Protein AF-0000000087543273 (afdb_homodimer)

Solvent-accessible surface area (backbone atoms only — not comparable to full-atom values): 19401 Å² total; per-residue (Å²): 131,83,83,73,56,42,82,47,87,68,73,49,68,42,59,39,62,62,48,51,69,38,32,37,92,20,74,58,64,80,15,46,50,61,46,59,46,99,85,62,48,64,24,19,39,31,64,62,66,66,64,54,53,57,73,40,35,67,74,70,39,56,91,50,71,63,40,40,35,31,36,73,33,70,25,27,33,65,56,84,68,47,94,62,38,52,39,65,39,44,36,39,33,40,39,30,39,24,88,48,21,69,61,31,29,54,50,41,50,51,52,50,48,52,53,41,54,73,68,65,58,72,67,46,82,42,78,75,33,76,70,54,40,60,48,26,50,95,43,33,16,28,36,30,31,27,71,88,54,55,91,73,22,69,36,34,44,31,32,25,27,84,55,8,13,27,37,40,28,41,45,57,36,44,52,52,45,51,54,56,57,70,73,102,130,85,81,72,55,42,81,48,88,68,73,49,67,43,60,38,62,59,47,50,70,39,31,35,91,20,74,59,64,80,16,46,51,62,46,57,46,100,86,62,49,64,24,19,42,32,63,62,67,68,65,56,52,56,73,41,34,66,72,72,38,57,91,50,71,60,38,42,34,31,36,75,33,69,25,26,33,65,55,84,68,48,95,62,39,52,40,65,43,44,36,37,34,40,40,31,38,24,88,48,22,69,61,32,28,54,51,41,50,51,52,51,49,51,53,42,53,74,69,66,58,72,67,46,80,42,77,74,33,75,70,55,41,58,48,27,50,96,43,33,17,27,37,31,31,28,70,90,51,54,91,74,22,70,35,33,44,31,31,25,26,86,54,6,13,26,38,40,27,40,45,55,36,45,52,53,45,49,54,57,57,72,72,100

Sequence (368 aa):
MDAGAEEAIVPALWGQDTFIEKAGGSEIIGQMWAFDDKAGRPCCLIPEATALFQERNNVLLGSRDEAMFFYVARCYRYERPQAGRYREFTQLGLEILSSTPAQALQRSQAICSGFLDLLGLEYELNLAVKRGLSYYLEGNGFEVRCPVLGAQQQVVGGGAYREGAGFGIGLERLVLASEMTRSLMDAGAEEAIVPALWGQDTFIEKAGGSEIIGQMWAFDDKAGRPCCLIPEATALFQERNNVLLGSRDEAMFFYVARCYRYERPQAGRYREFTQLGLEILSSTPAQALQRSQAICSGFLDLLGLEYELNLAVKRGLSYYLEGNGFEVRCPVLGAQQQVVGGGAYREGAGFGIGLERLVLASEMTRSL

Secondary structure (DSSP, 8-state):
----PEE----SEEEHHHHHHHSTTSHHHHT--EEE-TTS-EEEE-S-SHHHHHHTHHHHHTT-SEEEEEEEEEEE-----BTTB-SEEEEEEEEEEES-HHHHHHHHHHHHHHHHHHTT---EEEEEEE-S-TTSGGGEEEEEE-GGGTTS-EEEEEEEETTEEEEEEEHHHHHHHHHHHH--/----PEE----SEEEHHHHHHHSTTSHHHHT--EEE-TTS-EEEE-S-SHHHHHHTHHHHHTT-SEEEEEEEEEEE-----BTTB-SEEEEEEEEEEES-HHHHHHHHHHHHHHHHHHTT---EEEEEEE-S-TTSGGGEEEEEE-GGGTTS-EEEEEEEETTEEEEEEEHHHHHHHHHHHHT-

pLDDT: mean 90.51, std 9.08, range [33.34, 98.62]

InterPro domains:
  IPR004516 Histidine-tRNA ligase/ATP phosphoribosyltransferase regulatory subunit [PTHR43707] (4-101)
  IPR045864 Class II Aminoacyl-tRNA synthetase/Biotinyl protein ligase (BPL) and lipoyl protein ligase (LPL) [G3DSA:3.30.930.10] (1-103)
  IPR045864 Class II Aminoacyl-tRNA synthetase/Biotinyl protein ligase (BPL) and lipoyl protein ligase (LPL) [G3DSA:3.30.930.10] (104-182)
  IPR045864 Class II Aminoacyl-tRNA synthetase/Biotinyl protein ligase (BPL) and lipoyl protein ligase (LPL) [SSF55681] (2-177)

Structure (mmCIF, N/CA/C/O backbone):
data_AF-0000000087543273-model_v1
#
loop_
_entity.id
_entity.type
_entity.pdbx_description
1 polymer 'Uncharacterized protein'
#
loop_
_atom_site.group_PDB
_atom_site.id
_atom_site.type_symbol
_atom_site.label_atom_id
_atom_site.label_alt_id
_atom_site.label_comp_id
_atom_site.label_asym_id
_atom_site.label_entity_id
_atom_site.label_seq_id
_atom_site.pdbx_PDB_ins_code
_atom_site.Cartn_x
_atom_site.Cartn_y
_atom_site.Cartn_z
_atom_site.occupancy
_atom_site.B_iso_or_equiv
_atom_site.auth_seq_id
_atom_site.auth_comp_id
_atom_site.auth_asym_id
_atom_site.auth_atom_id
_atom_site.pdbx_PDB_model_num
ATOM 1 N N . MET A 1 1 ? -6.695 -5.113 -25.141 1 33.34 1 MET A N 1
ATOM 2 C CA . MET A 1 1 ? -7.422 -6.242 -24.562 1 33.34 1 MET A CA 1
ATOM 3 C C . MET A 1 1 ? -8.227 -5.812 -23.344 1 33.34 1 MET A C 1
ATOM 5 O O . MET A 1 1 ? -7.652 -5.375 -22.344 1 33.34 1 MET A O 1
ATOM 9 N N . ASP A 1 2 ? -9.312 -5.262 -23.484 1 48.72 2 ASP A N 1
ATOM 10 C CA . ASP A 1 2 ? -10.312 -4.988 -22.453 1 48.72 2 ASP A CA 1
ATOM 11 C C . ASP A 1 2 ? -10.766 -6.277 -21.766 1 48.72 2 ASP A C 1
ATOM 13 O O . ASP A 1 2 ? -11.664 -6.965 -22.266 1 48.72 2 ASP A O 1
ATOM 17 N N . ALA A 1 3 ? -9.836 -7.105 -21.156 1 61.5 3 ALA A N 1
ATOM 18 C CA . ALA A 1 3 ? -10.141 -8.438 -20.641 1 61.5 3 ALA A CA 1
ATOM 19 C C . ALA A 1 3 ? -11.359 -8.398 -19.719 1 61.5 3 ALA A C 1
ATOM 21 O O . ALA A 1 3 ? -11.852 -9.438 -19.281 1 61.5 3 ALA A O 1
ATOM 22 N N . GLY A 1 4 ? -11.969 -7.168 -19.547 1 80.75 4 GLY A N 1
ATOM 23 C CA . GLY A 1 4 ? -13.156 -7.098 -18.703 1 80.75 4 GLY A CA 1
ATOM 24 C C . GLY A 1 4 ? -12.852 -7.34 -17.234 1 80.75 4 GLY A C 1
ATOM 25 O O . GLY A 1 4 ? -13.703 -7.848 -16.5 1 80.75 4 GLY A O 1
ATOM 26 N N . ALA A 1 5 ? -11.617 -7.191 -16.875 1 91.94 5 ALA A N 1
ATOM 27 C CA . ALA A 1 5 ? -11.234 -7.441 -15.484 1 91.94 5 ALA A CA 1
ATOM 28 C C . ALA A 1 5 ? -11.562 -6.238 -14.594 1 91.94 5 ALA A C 1
ATOM 30 O O . ALA A 1 5 ? -11.422 -5.09 -15.023 1 91.94 5 ALA A O 1
ATOM 31 N N . GLU A 1 6 ? -12.055 -6.535 -13.414 1 95.25 6 GLU A N 1
ATOM 32 C CA . GLU A 1 6 ? -12.297 -5.523 -12.391 1 95.25 6 GLU A CA 1
ATOM 33 C C . GLU A 1 6 ? -11.078 -5.34 -11.492 1 95.25 6 GLU A C 1
ATOM 35 O O . GLU A 1 6 ? -10.406 -6.316 -11.141 1 95.25 6 GLU A O 1
ATOM 40 N N . GLU A 1 7 ? -10.797 -4.105 -11.172 1 94.31 7 GLU A N 1
ATOM 41 C CA . GLU A 1 7 ? -9.703 -3.869 -10.234 1 94.31 7 GLU A CA 1
ATOM 42 C C . GLU A 1 7 ? -10.133 -4.184 -8.805 1 94.31 7 GLU A C 1
ATOM 44 O O . GLU A 1 7 ? -11.219 -3.793 -8.375 1 94.31 7 GLU A O 1
ATOM 49 N N . ALA A 1 8 ? -9.32 -4.906 -8.125 1 94.81 8 ALA A N 1
ATOM 50 C CA . ALA A 1 8 ? -9.539 -5.176 -6.703 1 94.81 8 ALA A CA 1
ATOM 51 C C . ALA A 1 8 ? -8.469 -4.504 -5.848 1 94.81 8 ALA A C 1
ATOM 53 O O . ALA A 1 8 ? -7.273 -4.598 -6.148 1 94.81 8 ALA A O 1
ATOM 54 N N . ILE A 1 9 ? -8.898 -3.789 -4.832 1 91.31 9 ILE A N 1
ATOM 55 C CA . ILE A 1 9 ? -7.992 -3.234 -3.834 1 91.31 9 ILE A CA 1
ATOM 56 C C . ILE A 1 9 ? -7.852 -4.207 -2.666 1 91.31 9 ILE A C 1
ATOM 58 O O . ILE A 1 9 ? -8.844 -4.57 -2.029 1 91.31 9 ILE A O 1
ATOM 62 N N . VAL A 1 10 ? -6.648 -4.637 -2.42 1 93.62 10 VAL A N 1
ATOM 63 C CA . VAL A 1 10 ? -6.383 -5.684 -1.438 1 93.62 10 VAL A CA 1
ATOM 64 C C . VAL A 1 10 ? -5.777 -5.066 -0.179 1 93.62 10 VAL A C 1
ATOM 66 O O . VAL A 1 10 ? -4.922 -4.18 -0.263 1 93.62 10 VAL A O 1
ATOM 69 N N . PRO A 1 11 ? -6.242 -5.508 0.956 1 93.5 11 PRO A N 1
ATOM 70 C CA . PRO A 1 11 ? -5.676 -4.973 2.197 1 93.5 11 PRO A CA 1
ATOM 71 C C . PRO A 1 11 ? -4.266 -5.496 2.475 1 93.5 11 PRO A C 1
ATOM 73 O O . PRO A 1 11 ? -3.875 -6.539 1.939 1 93.5 11 PRO A O 1
ATOM 76 N N . ALA A 1 12 ? -3.551 -4.762 3.248 1 93.69 12 ALA A N 1
ATOM 77 C CA . ALA A 1 12 ? -2.211 -5.188 3.641 1 93.69 12 ALA A CA 1
ATOM 78 C C . ALA A 1 12 ? -2.258 -6.074 4.879 1 93.69 12 ALA A C 1
ATOM 80 O O . ALA A 1 12 ? -1.347 -6.871 5.117 1 93.69 12 ALA A O 1
ATOM 81 N N . LEU A 1 13 ? -3.213 -5.887 5.68 1 93.12 13 LEU A N 1
ATOM 82 C CA . LEU A 1 13 ? -3.398 -6.621 6.922 1 93.12 13 LEU A CA 1
ATOM 83 C C . LEU A 1 13 ? -4.52 -7.648 6.785 1 93.12 13 LEU A C 1
ATOM 85 O O . LEU A 1 13 ? -5.574 -7.348 6.227 1 93.12 13 LEU A O 1
ATOM 89 N N . TRP A 1 14 ? -4.246 -8.867 7.289 1 94.12 14 TRP A N 1
ATOM 90 C CA . TRP A 1 14 ? -5.234 -9.938 7.207 1 94.12 14 TRP A CA 1
ATOM 91 C C . TRP A 1 14 ? -5.031 -10.953 8.328 1 94.12 14 TRP A C 1
ATOM 93 O O . TRP A 1 14 ? -4.062 -10.859 9.086 1 94.12 14 TRP A O 1
ATOM 103 N N . GLY A 1 15 ? -6.008 -11.812 8.477 1 93.5 15 GLY A N 1
ATOM 104 C CA . GLY A 1 15 ? -5.844 -12.922 9.406 1 93.5 15 GLY A CA 1
ATOM 105 C C . GLY A 1 15 ? -4.781 -13.914 8.969 1 93.5 15 GLY A C 1
ATOM 106 O O . GLY A 1 15 ? -4.758 -14.336 7.812 1 93.5 15 GLY A O 1
ATOM 107 N N . GLN A 1 16 ? -3.922 -14.242 9.945 1 92.5 16 GLN A N 1
ATOM 108 C CA . GLN A 1 16 ? -2.816 -15.141 9.625 1 92.5 16 GLN A CA 1
ATOM 109 C C . GLN A 1 16 ? -3.328 -16.516 9.203 1 92.5 16 GLN A C 1
ATOM 111 O O . GLN A 1 16 ? -2.697 -17.188 8.391 1 92.5 16 GLN A O 1
ATOM 116 N N . ASP A 1 17 ? -4.48 -16.953 9.68 1 93.06 17 ASP A N 1
ATOM 117 C CA . ASP A 1 17 ? -5.02 -18.297 9.461 1 93.06 17 ASP A CA 1
ATOM 118 C C . ASP A 1 17 ? -5.27 -18.547 7.98 1 93.06 17 ASP A C 1
ATOM 120 O O . ASP A 1 17 ? -5.117 -19.672 7.504 1 93.06 17 ASP A O 1
ATOM 124 N N . THR A 1 18 ? -5.645 -17.531 7.312 1 92.69 18 THR A N 1
ATOM 125 C CA . THR A 1 18 ? -5.891 -17.672 5.879 1 92.69 18 THR A CA 1
ATOM 126 C C . THR A 1 18 ? -4.652 -18.203 5.164 1 92.69 18 THR A C 1
ATOM 128 O O . THR A 1 18 ? -4.746 -19.109 4.344 1 92.69 18 THR A O 1
ATOM 131 N N . PHE A 1 19 ? -3.539 -17.75 5.508 1 92.62 19 PHE A N 1
ATOM 132 C CA . PHE A 1 19 ? -2.311 -18.109 4.805 1 92.62 19 PHE A CA 1
ATOM 133 C C . PHE A 1 19 ? -1.731 -19.406 5.344 1 92.62 19 PHE A C 1
ATOM 135 O O . PHE A 1 19 ? -1.117 -20.172 4.602 1 92.62 19 PHE A O 1
ATOM 142 N N . ILE A 1 20 ? -1.917 -19.672 6.566 1 89.31 20 ILE A N 1
ATOM 143 C CA . ILE A 1 20 ? -1.496 -20.938 7.141 1 89.31 20 ILE A CA 1
ATOM 144 C C . ILE A 1 20 ? -2.266 -22.078 6.477 1 89.31 20 ILE A C 1
ATOM 146 O O . ILE A 1 20 ? -1.679 -23.109 6.109 1 89.31 20 ILE A O 1
ATOM 150 N N . GLU A 1 21 ? -3.494 -21.875 6.281 1 86.19 21 GLU A N 1
ATOM 151 C CA . GLU A 1 21 ? -4.348 -22.891 5.672 1 86.19 21 GLU A CA 1
ATOM 152 C C . GLU A 1 21 ? -4.043 -23.062 4.184 1 86.19 21 GLU A C 1
ATOM 154 O O . GLU A 1 21 ? -3.943 -24.172 3.682 1 86.19 21 GLU A O 1
ATOM 159 N N . LYS A 1 22 ? -3.918 -21.938 3.521 1 83.25 22 LYS A N 1
ATOM 160 C CA . LYS A 1 22 ? -3.83 -21.969 2.064 1 83.25 22 LYS A CA 1
ATOM 161 C C . LYS A 1 22 ? -2.389 -22.156 1.603 1 83.25 22 LYS A C 1
ATOM 163 O O . LYS A 1 22 ? -2.137 -22.812 0.59 1 83.25 22 LYS A O 1
ATOM 168 N N . ALA A 1 23 ? -1.5 -21.516 2.285 1 75.12 23 ALA A N 1
ATOM 169 C CA . ALA A 1 23 ? -0.106 -21.578 1.854 1 75.12 23 ALA A CA 1
ATOM 170 C C . ALA A 1 23 ? 0.683 -22.594 2.693 1 75.12 23 ALA A C 1
ATOM 172 O O . ALA A 1 23 ? 1.916 -22.578 2.684 1 75.12 23 ALA A O 1
ATOM 173 N N . GLY A 1 24 ? -0.014 -23.359 3.508 1 67.31 24 GLY A N 1
ATOM 174 C CA . GLY A 1 24 ? 0.593 -24.312 4.426 1 67.31 24 GLY A CA 1
ATOM 175 C C . GLY A 1 24 ? 1.624 -25.219 3.762 1 67.31 24 GLY A C 1
ATOM 176 O O . GLY A 1 24 ? 1.46 -25.609 2.605 1 67.31 24 GLY A O 1
ATOM 177 N N . GLY A 1 25 ? 2.791 -25.344 4.535 1 67.25 25 GLY A N 1
ATOM 178 C CA . GLY A 1 25 ? 3.895 -26.172 4.074 1 67.25 25 GLY A CA 1
ATOM 179 C C . GLY A 1 25 ? 4.879 -25.422 3.201 1 67.25 25 GLY A C 1
ATOM 180 O O . GLY A 1 25 ? 5.969 -25.922 2.91 1 67.25 25 GLY A O 1
ATOM 181 N N . SER A 1 26 ? 4.398 -24.25 2.75 1 74.5 26 SER A N 1
ATOM 182 C CA . SER A 1 26 ? 5.309 -23.453 1.929 1 74.5 26 SER A CA 1
ATOM 183 C C . SER A 1 26 ? 6.266 -22.641 2.791 1 74.5 26 SER A C 1
ATOM 185 O O . SER A 1 26 ? 6.035 -22.469 3.99 1 74.5 26 SER A O 1
ATOM 187 N N . GLU A 1 27 ? 7.375 -22.25 2.137 1 78.81 27 GLU A N 1
ATOM 188 C CA . GLU A 1 27 ? 8.367 -21.406 2.787 1 78.81 27 GLU A CA 1
ATOM 189 C C . GLU A 1 27 ? 7.766 -20.078 3.23 1 78.81 27 GLU A C 1
ATOM 191 O O . GLU A 1 27 ? 8.312 -19.391 4.102 1 78.81 27 GLU A O 1
ATOM 196 N N . ILE A 1 28 ? 6.613 -19.781 2.697 1 82.38 28 ILE A N 1
ATOM 197 C CA . ILE A 1 28 ? 5.969 -18.5 2.955 1 82.38 28 ILE A CA 1
ATOM 198 C C . ILE A 1 28 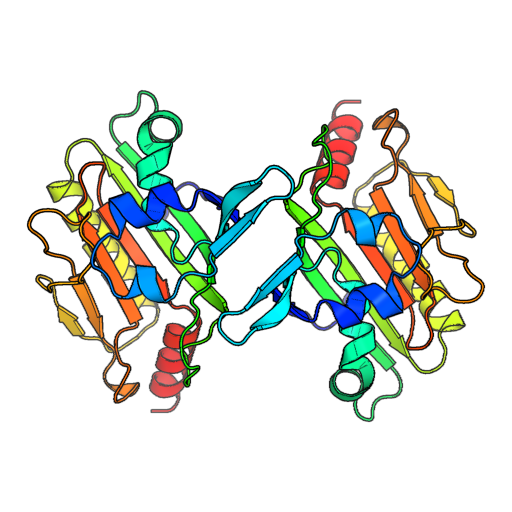? 5.586 -18.391 4.43 1 82.38 28 ILE A C 1
ATOM 200 O O . ILE A 1 28 ? 5.672 -17.328 5.027 1 82.38 28 ILE A O 1
ATOM 204 N N . ILE A 1 29 ? 5.258 -19.484 5.031 1 82.06 29 ILE A N 1
ATOM 205 C CA . ILE A 1 29 ? 4.789 -19.484 6.414 1 82.06 29 ILE A CA 1
ATOM 206 C C . ILE A 1 29 ? 5.906 -19 7.34 1 82.06 29 ILE A C 1
ATOM 208 O O . ILE A 1 29 ? 5.664 -18.203 8.25 1 82.06 29 ILE A O 1
ATOM 212 N N . GLY A 1 30 ? 7.059 -19.469 7 1 86.5 30 GLY A N 1
ATOM 213 C CA . GLY A 1 30 ? 8.195 -19.047 7.805 1 86.5 30 GLY A CA 1
ATOM 214 C C . GLY A 1 30 ? 8.617 -17.609 7.543 1 86.5 30 GLY A C 1
ATOM 215 O O . GLY A 1 30 ? 9.375 -17.031 8.32 1 86.5 30 GLY A O 1
ATOM 216 N N . GLN A 1 31 ? 8.047 -17 6.48 1 90.38 31 GLN A N 1
ATOM 217 C CA . GLN A 1 31 ? 8.469 -15.672 6.059 1 90.38 31 GLN A CA 1
ATOM 218 C C . GLN A 1 31 ? 7.398 -14.633 6.371 1 90.38 31 GLN A C 1
ATOM 220 O O . GLN A 1 31 ? 7.539 -13.461 6.008 1 90.38 31 GLN A O 1
ATOM 225 N N . MET A 1 32 ? 6.422 -15.078 7.078 1 92.19 32 MET A N 1
ATOM 226 C CA . MET A 1 32 ? 5.305 -14.164 7.324 1 92.19 32 MET A CA 1
ATOM 227 C C . MET A 1 32 ? 5.648 -13.164 8.422 1 92.19 32 MET A C 1
ATOM 229 O O . MET A 1 32 ? 6.305 -13.523 9.406 1 92.19 32 MET A O 1
ATOM 233 N N . TRP A 1 33 ? 5.238 -11.898 8.188 1 93.12 33 TRP A N 1
ATOM 234 C CA . TRP A 1 33 ? 5.18 -10.914 9.258 1 93.12 33 TRP A CA 1
ATOM 235 C C . TRP A 1 33 ? 3.918 -11.086 10.094 1 93.12 33 TRP A C 1
ATOM 237 O O . TRP A 1 33 ? 2.895 -10.453 9.828 1 93.12 33 TRP A O 1
ATOM 247 N N . ALA A 1 34 ? 4.086 -11.977 11.078 1 91.75 34 ALA A N 1
ATOM 248 C CA . ALA A 1 34 ? 2.939 -12.336 11.914 1 91.75 34 ALA A CA 1
ATOM 249 C C . ALA A 1 34 ? 3.012 -11.648 13.273 1 91.75 34 ALA A C 1
ATOM 251 O O . ALA A 1 34 ? 4.09 -11.531 13.859 1 91.75 34 ALA A O 1
ATOM 252 N N . PHE A 1 35 ? 1.892 -11.141 13.766 1 91.31 35 PHE A N 1
ATOM 253 C CA . PHE A 1 35 ? 1.781 -10.438 15.039 1 91.31 35 PHE A CA 1
ATOM 254 C C . PHE A 1 35 ? 0.337 -10.43 15.531 1 91.31 35 PHE A C 1
ATOM 256 O O . PHE A 1 35 ? -0.586 -10.703 14.758 1 91.31 35 PHE A O 1
ATOM 263 N N . ASP A 1 36 ? 0.179 -10.141 16.797 1 90.44 36 ASP A N 1
ATOM 264 C CA . ASP A 1 36 ? -1.164 -9.992 17.359 1 90.44 36 ASP A CA 1
ATOM 265 C C . ASP A 1 36 ? -1.638 -8.539 17.266 1 90.44 36 ASP A C 1
ATOM 267 O O . ASP A 1 36 ? -0.848 -7.613 17.453 1 90.44 36 ASP A O 1
ATOM 271 N N . ASP A 1 37 ? -2.949 -8.445 16.922 1 87 37 ASP A N 1
ATOM 272 C CA . ASP A 1 37 ? -3.48 -7.094 17.062 1 87 37 ASP A CA 1
ATOM 273 C C . ASP A 1 37 ? -3.674 -6.734 18.531 1 87 37 ASP A C 1
ATOM 275 O O . ASP A 1 37 ? -3.297 -7.508 19.422 1 87 37 ASP A O 1
ATOM 279 N N . LYS A 1 38 ? -4.18 -5.523 18.797 1 86.12 38 LYS A N 1
ATOM 280 C CA . LYS A 1 38 ? -4.293 -5.035 20.156 1 86.12 38 LYS A CA 1
ATOM 281 C C . LYS A 1 38 ? -5.289 -5.875 20.953 1 86.12 38 LYS A C 1
ATOM 283 O O . LYS A 1 38 ? -5.258 -5.879 22.188 1 86.12 38 LYS A O 1
ATOM 288 N N . ALA A 1 39 ? -6.18 -6.586 20.266 1 87.88 39 ALA A N 1
ATOM 289 C CA . ALA A 1 39 ? -7.152 -7.453 20.922 1 87.88 39 ALA A CA 1
ATOM 290 C C . ALA A 1 39 ? -6.625 -8.883 21.031 1 87.88 39 ALA A C 1
ATOM 292 O O . ALA A 1 39 ? -7.34 -9.773 21.484 1 87.88 39 ALA A O 1
ATOM 293 N N . GLY A 1 40 ? -5.508 -9.141 20.578 1 89.94 40 GLY A N 1
ATOM 294 C CA . GLY A 1 40 ? -4.898 -10.453 20.688 1 89.94 40 GLY A CA 1
ATOM 295 C C . GLY A 1 40 ? -5.23 -11.367 19.531 1 89.94 40 GLY A C 1
ATOM 296 O O . GLY A 1 40 ? -4.965 -12.57 19.578 1 89.94 40 GLY A O 1
ATOM 297 N N . ARG A 1 41 ? -5.844 -10.891 18.547 1 92.12 41 ARG A N 1
ATOM 298 C CA . ARG A 1 41 ? -6.148 -11.688 17.375 1 92.12 41 ARG A CA 1
ATOM 299 C C . ARG A 1 41 ? -4.922 -11.836 16.469 1 92.12 41 ARG A C 1
ATOM 301 O O . ARG A 1 41 ? -4.238 -10.859 16.188 1 92.12 41 ARG A O 1
ATOM 308 N N . PRO A 1 42 ? -4.629 -13.125 16.031 1 93.81 42 PRO A N 1
ATOM 309 C CA . PRO A 1 42 ? -3.465 -13.336 15.164 1 93.81 42 PRO A CA 1
ATOM 310 C C . PRO A 1 42 ? -3.643 -12.734 13.781 1 93.81 42 PRO A C 1
ATOM 312 O O . PRO A 1 42 ? -4.566 -13.102 13.055 1 93.81 42 PRO A O 1
ATOM 315 N N . CYS A 1 43 ? -2.758 -11.82 13.43 1 93.69 43 CYS A N 1
ATOM 316 C CA . CYS A 1 43 ? -2.793 -11.141 12.148 1 93.69 43 CYS A CA 1
ATOM 317 C C . CYS A 1 43 ? -1.441 -11.227 11.445 1 93.69 43 CYS A C 1
ATOM 319 O O . CYS A 1 43 ? -0.481 -11.758 12 1 93.69 43 CYS A O 1
ATOM 321 N N . CYS A 1 44 ? -1.428 -10.812 10.203 1 94.19 44 CYS A N 1
ATOM 322 C CA . CYS A 1 44 ? -0.178 -10.727 9.461 1 94.19 44 CYS A CA 1
ATOM 323 C C . CYS A 1 44 ? -0.287 -9.711 8.328 1 94.19 44 CYS A C 1
ATOM 325 O O . CYS A 1 44 ? -1.39 -9.312 7.949 1 94.19 44 CYS A O 1
ATOM 327 N N . LEU A 1 45 ? 0.835 -9.18 7.969 1 94.88 45 LEU A N 1
ATOM 328 C CA . LEU A 1 45 ? 0.921 -8.539 6.66 1 94.88 45 LEU A CA 1
ATOM 329 C C . LEU A 1 45 ? 0.867 -9.57 5.543 1 94.88 45 LEU A C 1
ATOM 331 O O . LEU A 1 45 ? 1.488 -10.633 5.641 1 94.88 45 LEU A O 1
ATOM 335 N N . ILE A 1 46 ? 0.109 -9.273 4.523 1 95.62 46 ILE A N 1
ATOM 336 C CA . ILE A 1 46 ? -0.159 -10.328 3.553 1 95.62 46 ILE A CA 1
ATOM 337 C C . ILE A 1 46 ? 1.122 -10.672 2.795 1 95.62 46 ILE A C 1
ATOM 339 O O . ILE A 1 46 ? 1.808 -9.781 2.289 1 95.62 46 ILE A O 1
ATOM 343 N N . PRO A 1 47 ? 1.5 -11.938 2.713 1 95.12 47 PRO A N 1
ATOM 344 C CA . PRO A 1 47 ? 2.688 -12.336 1.954 1 95.12 47 PRO A CA 1
ATOM 345 C C . PRO A 1 47 ? 2.412 -12.484 0.459 1 95.12 47 PRO A C 1
ATOM 347 O O . PRO A 1 47 ? 3.35 -12.555 -0.34 1 95.12 47 PRO A O 1
ATOM 350 N N . GLU A 1 48 ? 1.192 -12.602 0.089 1 94.69 48 GLU A N 1
ATOM 351 C CA . GLU A 1 48 ? 0.689 -12.656 -1.28 1 94.69 48 GLU A CA 1
ATOM 352 C C . GLU A 1 48 ? -0.81 -12.375 -1.329 1 94.69 48 GLU A C 1
ATOM 354 O O . GLU A 1 48 ? -1.49 -12.43 -0.302 1 94.69 48 GLU A O 1
ATOM 359 N N . ALA A 1 49 ? -1.288 -12.109 -2.527 1 96.19 49 ALA A N 1
ATOM 360 C CA . ALA A 1 49 ? -2.654 -11.602 -2.607 1 96.19 49 ALA A CA 1
ATOM 361 C C . ALA A 1 49 ? -3.627 -12.703 -3.018 1 96.19 49 ALA A C 1
ATOM 363 O O . ALA A 1 49 ? -4.828 -12.609 -2.754 1 96.19 49 ALA A O 1
ATOM 364 N N . THR A 1 50 ? -3.184 -13.758 -3.635 1 96 50 THR A N 1
ATOM 365 C CA . THR A 1 50 ? -4.047 -14.75 -4.254 1 96 50 THR A CA 1
ATOM 366 C C . THR A 1 50 ? -4.98 -15.375 -3.221 1 96 50 THR A C 1
ATOM 368 O O . THR A 1 50 ? -6.172 -15.562 -3.484 1 96 50 THR A O 1
ATOM 371 N N . ALA A 1 51 ? -4.465 -15.703 -2.062 1 95 51 ALA A N 1
ATOM 372 C CA . ALA A 1 51 ? -5.234 -16.391 -1.026 1 95 51 ALA A CA 1
ATOM 373 C C . ALA A 1 51 ? -6.449 -15.562 -0.611 1 95 51 ALA A C 1
ATOM 375 O O . ALA A 1 51 ? -7.477 -16.109 -0.205 1 95 51 ALA A O 1
ATOM 376 N N . LEU A 1 52 ? -6.344 -14.266 -0.695 1 96 52 LEU A N 1
ATOM 377 C CA . LEU A 1 52 ? -7.445 -13.398 -0.304 1 96 52 LEU A CA 1
ATOM 378 C C . LEU A 1 52 ? -8.625 -13.555 -1.259 1 96 52 LEU A C 1
ATOM 380 O O . LEU A 1 52 ? -9.781 -13.484 -0.838 1 96 52 LEU A O 1
ATOM 384 N N . PHE A 1 53 ? -8.344 -13.734 -2.484 1 97.19 53 PHE A N 1
ATOM 385 C CA . PHE A 1 53 ? -9.406 -13.93 -3.471 1 97.19 53 PHE A CA 1
ATOM 386 C C . PHE A 1 53 ? -10.094 -15.273 -3.258 1 97.19 53 PHE A C 1
ATOM 388 O O . PHE A 1 53 ? -11.312 -15.383 -3.447 1 97.19 53 PHE A O 1
ATOM 395 N N . GLN A 1 54 ? -9.32 -16.25 -2.873 1 96.06 54 GLN A N 1
ATOM 396 C CA . GLN A 1 54 ? -9.914 -17.531 -2.512 1 96.06 54 GLN A CA 1
ATOM 397 C C . GLN A 1 54 ? -10.836 -17.391 -1.307 1 96.06 54 GLN A C 1
ATOM 399 O O . GLN A 1 54 ? -11.969 -17.875 -1.323 1 96.06 54 GLN A O 1
ATOM 404 N N . GLU A 1 55 ? -10.328 -16.719 -0.34 1 95.12 55 GLU A N 1
ATOM 405 C CA . GLU A 1 55 ? -11.078 -16.516 0.899 1 95.12 55 GLU A CA 1
ATOM 406 C C . GLU A 1 55 ? -12.375 -15.758 0.648 1 95.12 55 GLU A C 1
ATOM 408 O O . GLU A 1 55 ? -13.398 -16.031 1.273 1 95.12 55 GLU A O 1
ATOM 413 N N . ARG A 1 56 ? -12.352 -14.812 -0.242 1 96.44 56 ARG A N 1
ATOM 414 C CA . ARG A 1 56 ? -13.5 -13.945 -0.472 1 96.44 56 ARG A CA 1
ATOM 415 C C . ARG A 1 56 ? -14.266 -14.367 -1.725 1 96.44 56 ARG A C 1
ATOM 417 O O . ARG A 1 56 ? -15.016 -13.578 -2.293 1 96.44 56 ARG A O 1
ATOM 424 N N . ASN A 1 57 ? -14.062 -15.508 -2.172 1 96.69 57 ASN A N 1
ATOM 425 C CA . ASN A 1 57 ? -14.625 -16.016 -3.418 1 96.69 57 ASN A CA 1
ATOM 426 C C . ASN A 1 57 ? -16.141 -15.805 -3.467 1 96.69 57 ASN A C 1
ATOM 428 O O . ASN A 1 57 ? -16.672 -15.312 -4.461 1 96.69 57 ASN A O 1
ATOM 432 N N . ASN A 1 58 ? -16.844 -16.109 -2.381 1 95.56 58 ASN A N 1
ATOM 433 C CA . ASN A 1 58 ? -18.297 -16.047 -2.375 1 95.56 58 ASN A CA 1
ATOM 434 C C . ASN A 1 58 ? -18.797 -14.617 -2.629 1 95.56 58 ASN A C 1
ATOM 436 O O . ASN A 1 58 ? -19.703 -14.406 -3.428 1 95.56 58 ASN A O 1
ATOM 440 N N . VAL A 1 59 ? -18.156 -13.727 -2.018 1 95.38 59 VAL A N 1
ATOM 441 C CA . VAL A 1 59 ? -18.562 -12.336 -2.125 1 95.38 59 VAL A CA 1
ATOM 442 C C . VAL A 1 59 ? -18.156 -11.781 -3.486 1 95.38 59 VAL A C 1
ATOM 444 O O . VAL A 1 59 ? -18.938 -11.078 -4.137 1 95.38 59 VAL A O 1
ATOM 447 N N . LEU A 1 60 ? -16.984 -12.117 -3.951 1 95.88 60 LEU A N 1
ATOM 448 C CA . LEU A 1 60 ? -16.438 -11.555 -5.184 1 95.88 60 LEU A CA 1
ATOM 449 C C . LEU A 1 60 ? -17.125 -12.148 -6.406 1 95.88 60 LEU A C 1
ATOM 451 O O . LEU A 1 60 ? -17.406 -11.445 -7.375 1 95.88 60 LEU A O 1
ATOM 455 N N . LEU A 1 61 ? -17.328 -13.422 -6.332 1 95.44 61 LEU A N 1
ATOM 456 C CA . LEU A 1 61 ? -17.984 -14.086 -7.445 1 95.44 61 LEU A CA 1
ATOM 457 C C . LEU A 1 61 ? -19.484 -13.789 -7.453 1 95.44 61 LEU A C 1
ATOM 459 O O . LEU A 1 61 ? -20.062 -13.555 -8.516 1 95.44 61 LEU A O 1
ATOM 463 N N . GLY A 1 62 ? -20.016 -13.82 -6.348 1 94 62 GLY A N 1
ATOM 464 C CA . GLY A 1 62 ? -21.453 -13.609 -6.25 1 94 62 GLY A CA 1
ATOM 465 C C . GLY A 1 62 ? -22.266 -14.664 -6.984 1 94 62 GLY A C 1
ATOM 466 O O . GLY A 1 62 ? -22.062 -15.867 -6.773 1 94 62 GLY A O 1
ATOM 467 N N . SER A 1 63 ? -23.203 -14.133 -7.875 1 94 63 SER A N 1
ATOM 468 C CA . SER A 1 63 ? -24.062 -15.039 -8.617 1 94 63 SER A CA 1
ATOM 469 C C . SER A 1 63 ? -23.531 -15.305 -10.016 1 94 63 SER A C 1
ATOM 471 O O . SER A 1 63 ? -24.141 -16.016 -10.805 1 94 63 SER A O 1
ATOM 473 N N . ARG A 1 64 ? -22.438 -14.805 -10.242 1 95.38 64 ARG A N 1
ATOM 474 C CA . ARG A 1 64 ? -21.844 -14.953 -11.562 1 95.38 64 ARG A CA 1
ATOM 475 C C . ARG A 1 64 ? -21.188 -16.312 -11.719 1 95.38 64 ARG A C 1
ATOM 477 O O . ARG A 1 64 ? -20.797 -16.953 -10.734 1 95.38 64 ARG A O 1
ATOM 484 N N . ASP A 1 65 ? -21.047 -16.688 -12.922 1 95.06 65 ASP A N 1
ATOM 485 C CA . ASP A 1 65 ? -20.375 -17.953 -13.211 1 95.06 65 ASP A CA 1
ATOM 486 C C . ASP A 1 65 ? -18.859 -17.766 -13.211 1 95.06 65 ASP A C 1
ATOM 488 O O . ASP A 1 65 ? -18.109 -18.703 -12.922 1 95.06 65 ASP A O 1
ATOM 492 N N . GLU A 1 66 ? -18.453 -16.594 -13.57 1 97.06 66 GLU A N 1
ATOM 493 C CA . GLU A 1 66 ? -17.047 -16.25 -13.633 1 97.06 66 GLU A CA 1
ATOM 494 C C . GLU A 1 66 ? -16.828 -14.766 -13.391 1 97.06 66 GLU A C 1
ATOM 496 O O . GLU A 1 66 ? -17.656 -13.938 -13.781 1 97.06 66 GLU A O 1
ATOM 501 N N . ALA A 1 67 ? -15.75 -14.453 -12.781 1 97.75 67 ALA A N 1
ATOM 502 C CA . ALA A 1 67 ? -15.336 -13.07 -12.555 1 97.75 67 ALA A CA 1
ATOM 503 C C . ALA A 1 67 ? -13.82 -12.938 -12.594 1 97.75 67 ALA A C 1
ATOM 505 O O . ALA A 1 67 ? -13.102 -13.781 -12.062 1 97.75 67 ALA A O 1
ATOM 506 N N . MET A 1 68 ? -13.367 -11.938 -13.273 1 98.12 68 MET A N 1
ATOM 507 C CA . MET A 1 68 ? -11.93 -11.695 -13.406 1 98.12 68 MET A CA 1
ATOM 508 C C . MET A 1 68 ? -11.531 -10.406 -12.703 1 98.12 68 MET A C 1
ATOM 510 O O . MET A 1 68 ? -12.164 -9.367 -12.883 1 98.12 68 MET A O 1
ATOM 514 N N . PHE A 1 69 ? -10.492 -10.531 -11.875 1 98.19 69 PHE A N 1
ATOM 515 C CA . PHE A 1 69 ? -9.984 -9.383 -11.125 1 98.19 69 PHE A CA 1
ATOM 516 C C . PHE A 1 69 ? -8.5 -9.188 -11.375 1 98.19 69 PHE A C 1
ATOM 518 O O . PHE A 1 69 ? -7.746 -10.164 -11.477 1 98.19 69 PHE A O 1
ATOM 525 N N . PHE A 1 70 ? -8.07 -7.969 -11.484 1 97.62 70 PHE A N 1
ATOM 526 C CA . PHE A 1 70 ? -6.652 -7.645 -11.406 1 97.62 70 PHE A CA 1
ATOM 527 C C . PHE A 1 70 ? -6.359 -6.77 -10.195 1 97.62 70 PHE A C 1
ATOM 529 O O . PHE A 1 70 ? -7.262 -6.133 -9.648 1 97.62 70 PHE A O 1
ATOM 536 N N . TYR A 1 71 ? -5.141 -6.844 -9.758 1 96.5 71 TYR A N 1
ATOM 537 C CA . TYR A 1 71 ? -4.75 -6.094 -8.57 1 96.5 71 TYR A CA 1
ATOM 538 C C . TYR A 1 71 ? -3.281 -5.691 -8.633 1 96.5 71 TYR A C 1
ATOM 540 O O . TYR A 1 71 ? -2.496 -6.297 -9.367 1 96.5 71 TYR A O 1
ATOM 548 N N . VAL A 1 72 ? -2.963 -4.613 -8.008 1 94.5 72 VAL A N 1
ATOM 549 C CA . VAL A 1 72 ? -1.614 -4.215 -7.617 1 94.5 72 VAL A CA 1
ATOM 550 C C . VAL A 1 72 ? -1.525 -4.109 -6.098 1 94.5 72 VAL A C 1
ATOM 552 O O . VAL A 1 72 ? -2.188 -3.264 -5.488 1 94.5 72 VAL A O 1
ATOM 555 N N . ALA A 1 73 ? -0.76 -5.008 -5.539 1 95 73 ALA A N 1
ATOM 556 C CA . ALA A 1 73 ? -0.739 -5.109 -4.082 1 95 73 ALA A CA 1
ATOM 557 C C . ALA A 1 73 ? 0.69 -5.062 -3.551 1 95 73 ALA A C 1
ATOM 559 O O . ALA A 1 73 ? 1.604 -5.621 -4.16 1 95 73 ALA A O 1
ATOM 560 N N . ARG A 1 74 ? 0.829 -4.355 -2.477 1 93.56 74 ARG A N 1
ATOM 561 C CA . ARG A 1 74 ? 2.068 -4.516 -1.724 1 93.56 74 ARG A CA 1
ATOM 562 C C . ARG A 1 74 ? 2.02 -5.762 -0.844 1 93.56 74 ARG A C 1
ATOM 564 O O . ARG A 1 74 ? 1.029 -5.996 -0.15 1 93.56 74 ARG A O 1
ATOM 571 N N . CYS A 1 75 ? 3.061 -6.512 -0.915 1 95.69 75 CYS A N 1
ATOM 572 C CA . CYS A 1 75 ? 3.178 -7.746 -0.143 1 95.69 75 CYS A CA 1
ATOM 573 C C . CYS A 1 75 ? 4.457 -7.75 0.687 1 95.69 75 CYS A C 1
ATOM 575 O O . CYS A 1 75 ? 5.371 -6.969 0.429 1 95.69 75 CYS A O 1
ATOM 577 N N . TYR A 1 76 ? 4.445 -8.664 1.681 1 94.62 76 TYR A N 1
ATOM 578 C CA . TYR A 1 76 ? 5.484 -8.586 2.699 1 94.62 76 TYR A CA 1
ATOM 579 C C . TYR A 1 76 ? 5.988 -9.977 3.066 1 94.62 76 TYR A C 1
ATOM 581 O O . TYR A 1 76 ? 5.211 -10.836 3.492 1 94.62 76 TYR A O 1
ATOM 589 N N . ARG A 1 77 ? 7.27 -10.18 2.951 1 92.94 77 ARG A N 1
ATOM 590 C CA . ARG A 1 77 ? 7.922 -11.43 3.348 1 92.94 77 ARG A CA 1
ATOM 591 C C . ARG A 1 77 ? 9.242 -11.156 4.066 1 92.94 77 ARG A C 1
ATOM 593 O O . ARG A 1 77 ? 10.039 -10.328 3.615 1 92.94 77 ARG A O 1
ATOM 600 N N . TYR A 1 78 ? 9.297 -11.852 5.191 1 90.81 78 TYR A N 1
ATOM 601 C CA . TYR A 1 78 ? 10.523 -11.695 5.969 1 90.81 78 TYR A CA 1
ATOM 602 C C . TYR A 1 78 ? 11.641 -12.57 5.406 1 90.81 78 TYR A C 1
ATOM 604 O O . TYR A 1 78 ? 12.023 -13.57 6.023 1 90.81 78 TYR A O 1
ATOM 612 N N . GLU A 1 79 ? 12.117 -12.18 4.324 1 87.12 79 GLU A N 1
ATOM 613 C CA . GLU A 1 79 ? 13.203 -12.898 3.666 1 87.12 79 GLU A CA 1
ATOM 614 C C . GLU A 1 79 ? 14.477 -12.047 3.619 1 87.12 79 GLU A C 1
ATOM 616 O O . GLU A 1 79 ? 14.43 -10.844 3.875 1 87.12 79 GLU A O 1
ATOM 621 N N . ARG A 1 80 ? 15.602 -12.734 3.416 1 84.75 80 ARG A N 1
ATOM 622 C CA . ARG A 1 80 ? 16.844 -12 3.191 1 84.75 80 ARG A CA 1
ATOM 623 C C . ARG A 1 80 ? 16.797 -11.25 1.862 1 84.75 80 ARG A C 1
ATOM 625 O O . ARG A 1 80 ? 16.656 -11.867 0.803 1 84.75 80 ARG A O 1
ATOM 632 N N . PRO A 1 81 ? 16.922 -9.938 2.07 1 84.69 81 PRO A N 1
ATOM 633 C CA . PRO A 1 81 ? 16.766 -9.164 0.839 1 84.69 81 PRO A CA 1
ATOM 634 C C . PRO A 1 81 ? 17.859 -9.445 -0.184 1 84.69 81 PRO A C 1
ATOM 636 O O . PRO A 1 81 ? 19.016 -9.68 0.189 1 84.69 81 PRO A O 1
ATOM 639 N N . GLN A 1 82 ? 17.469 -9.539 -1.423 1 81.69 82 GLN A N 1
ATOM 640 C CA . GLN A 1 82 ? 18.344 -9.617 -2.594 1 81.69 82 GLN A CA 1
ATOM 641 C C . GLN A 1 82 ? 17.812 -8.727 -3.721 1 81.69 82 GLN A C 1
ATOM 643 O O . GLN A 1 82 ? 16.719 -8.18 -3.625 1 81.69 82 GLN A O 1
ATOM 648 N N . ALA A 1 83 ? 18.641 -8.539 -4.695 1 78.69 83 ALA A N 1
ATOM 649 C CA . ALA A 1 83 ? 18.203 -7.688 -5.797 1 78.69 83 ALA A CA 1
ATOM 650 C C . ALA A 1 83 ? 16.891 -8.18 -6.395 1 78.69 83 ALA A C 1
ATOM 652 O O . ALA A 1 83 ? 16.797 -9.336 -6.816 1 78.69 83 ALA A O 1
ATOM 653 N N . GLY A 1 84 ? 15.891 -7.355 -6.344 1 79.12 84 GLY A N 1
ATOM 654 C CA . GLY A 1 84 ? 14.594 -7.699 -6.902 1 79.12 84 GLY A CA 1
ATOM 655 C C . GLY A 1 84 ? 13.711 -8.461 -5.93 1 79.12 84 GLY A C 1
ATOM 656 O O . GLY A 1 84 ? 12.555 -8.766 -6.242 1 79.12 84 GLY A O 1
ATOM 657 N N . ARG A 1 85 ? 14.328 -8.844 -4.801 1 81 85 ARG A N 1
ATOM 658 C CA . ARG A 1 85 ? 13.578 -9.523 -3.754 1 81 85 ARG A CA 1
ATOM 659 C C . ARG A 1 85 ? 13.703 -8.789 -2.422 1 81 85 ARG A C 1
ATOM 661 O O . ARG A 1 85 ? 14.734 -8.883 -1.754 1 81 85 ARG A O 1
ATOM 668 N N . TYR A 1 86 ? 12.617 -8.133 -2.076 1 88.06 86 TYR A N 1
ATOM 669 C CA . TYR A 1 86 ? 12.617 -7.305 -0.876 1 88.06 86 TYR A CA 1
ATOM 670 C C . TYR A 1 86 ? 11.578 -7.797 0.123 1 88.06 86 TYR A C 1
ATOM 672 O O . TYR A 1 86 ? 10.727 -8.633 -0.211 1 88.06 86 TYR A O 1
ATOM 680 N N . ARG A 1 87 ? 11.766 -7.34 1.33 1 91.56 87 ARG A N 1
ATOM 681 C CA . ARG A 1 87 ? 10.812 -7.723 2.367 1 91.56 87 ARG A CA 1
ATOM 682 C C . ARG A 1 87 ? 9.453 -7.074 2.131 1 91.56 87 ARG A C 1
ATOM 684 O O . ARG A 1 87 ? 8.438 -7.543 2.648 1 91.56 87 ARG A O 1
ATOM 691 N N . GLU A 1 88 ? 9.461 -5.992 1.498 1 93.06 88 GLU A N 1
ATOM 692 C CA . GLU A 1 88 ? 8.289 -5.336 0.937 1 93.06 88 GLU A CA 1
ATOM 693 C C . GLU A 1 88 ? 8.391 -5.227 -0.582 1 93.06 88 GLU A C 1
ATOM 695 O O . GLU A 1 88 ? 9.383 -4.723 -1.107 1 93.06 88 GLU A O 1
ATOM 700 N N . PHE A 1 89 ? 7.352 -5.766 -1.286 1 93.5 89 PHE A N 1
ATOM 701 C CA . PHE A 1 89 ? 7.414 -5.758 -2.744 1 93.5 89 PHE A CA 1
ATOM 702 C C . PHE A 1 89 ? 6.02 -5.613 -3.342 1 93.5 89 PHE A C 1
ATOM 704 O O . PHE A 1 89 ? 5.016 -5.762 -2.639 1 93.5 89 PHE A O 1
ATOM 711 N N . THR A 1 90 ? 5.992 -5.301 -4.617 1 94.19 90 THR A N 1
ATOM 712 C CA . THR A 1 90 ? 4.727 -5.094 -5.305 1 94.19 90 THR A CA 1
ATOM 713 C C . THR A 1 90 ? 4.359 -6.316 -6.141 1 94.19 90 THR A C 1
ATOM 715 O O . THR A 1 90 ? 5.148 -6.766 -6.973 1 94.19 90 THR A O 1
ATOM 718 N N . GLN A 1 91 ? 3.254 -6.844 -5.848 1 96.12 91 GLN A N 1
ATOM 719 C CA . GLN A 1 91 ? 2.707 -7.945 -6.633 1 96.12 91 GLN A CA 1
ATOM 720 C C . GLN A 1 91 ? 1.599 -7.461 -7.562 1 96.12 91 GLN A C 1
ATOM 722 O O . GLN A 1 91 ? 0.597 -6.906 -7.109 1 96.12 91 GLN A O 1
ATOM 727 N N . LEU A 1 92 ? 1.814 -7.566 -8.812 1 97.44 92 LEU A N 1
ATOM 728 C CA . LEU A 1 92 ? 0.771 -7.414 -9.82 1 97.44 92 LEU A CA 1
ATOM 729 C C . LEU A 1 92 ? 0.186 -8.773 -10.211 1 97.44 92 LEU A C 1
ATOM 731 O O . LEU A 1 92 ? 0.927 -9.703 -10.523 1 97.44 92 LEU A O 1
ATOM 735 N N . GLY A 1 93 ? -1.203 -8.852 -10.164 1 97.81 93 GLY A N 1
ATOM 736 C CA . GLY A 1 93 ? -1.729 -10.18 -10.469 1 97.81 93 GLY A CA 1
ATOM 737 C C . GLY A 1 93 ? -3.135 -10.141 -11.039 1 97.81 93 GLY A C 1
ATOM 738 O O . GLY A 1 93 ? -3.74 -9.078 -11.148 1 97.81 93 GLY A O 1
ATOM 739 N N . LEU A 1 94 ? -3.529 -11.273 -11.477 1 98.31 94 LEU A N 1
ATOM 740 C CA . LEU A 1 94 ? -4.848 -11.531 -12.055 1 98.31 94 LEU A CA 1
ATOM 741 C C . LEU A 1 94 ? -5.445 -12.812 -11.492 1 98.31 94 LEU A C 1
ATOM 743 O O . LEU A 1 94 ? -4.754 -13.828 -11.367 1 98.31 94 LEU A O 1
ATOM 747 N N . GLU A 1 95 ? -6.668 -12.703 -11.062 1 98.62 95 GLU A N 1
ATOM 748 C CA . GLU A 1 95 ? -7.414 -13.844 -10.547 1 98.62 95 GLU A CA 1
ATOM 749 C C . GLU A 1 95 ? -8.727 -14.031 -11.297 1 98.62 95 GLU A C 1
ATOM 751 O O . GLU A 1 95 ? -9.523 -13.102 -11.414 1 98.62 95 GLU A O 1
ATOM 756 N N . ILE A 1 96 ? -8.891 -15.195 -11.812 1 98.44 96 ILE A N 1
ATOM 757 C CA . ILE A 1 96 ? -10.141 -15.586 -12.445 1 98.44 96 ILE A CA 1
ATOM 758 C C . ILE A 1 96 ? -10.898 -16.562 -11.539 1 98.44 96 ILE A C 1
ATOM 760 O O . ILE A 1 96 ? -10.508 -17.719 -11.414 1 98.44 96 ILE A O 1
ATOM 764 N N . LEU A 1 97 ? -11.891 -16.062 -10.914 1 98.44 97 LEU A N 1
ATOM 765 C CA . LEU A 1 97 ? -12.758 -16.906 -10.102 1 98.44 97 LEU A CA 1
ATOM 766 C C . LEU A 1 97 ? -13.805 -17.609 -10.961 1 98.44 97 LEU A C 1
ATOM 768 O O . LEU A 1 97 ? -14.461 -16.953 -11.789 1 98.44 97 LEU A O 1
ATOM 772 N N . SER A 1 98 ? -13.883 -18.859 -10.812 1 97.56 98 SER A N 1
ATOM 773 C CA . SER A 1 98 ? -14.734 -19.672 -11.68 1 97.56 98 SER A CA 1
ATOM 774 C C . SER A 1 98 ? -14.938 -21.062 -11.109 1 97.56 98 SER A C 1
ATOM 776 O O . SER A 1 98 ? -14.086 -21.578 -10.383 1 97.56 98 SER A O 1
ATOM 778 N N . SER A 1 99 ? -16.094 -21.703 -11.5 1 95.81 99 SER A N 1
ATOM 779 C CA . SER A 1 99 ? -16.344 -23.078 -11.117 1 95.81 99 SER A CA 1
ATOM 780 C C . SER A 1 99 ? -15.578 -24.062 -12.008 1 95.81 99 SER A C 1
ATOM 782 O O . SER A 1 99 ? -15.586 -25.266 -11.766 1 95.81 99 SER A O 1
ATOM 784 N N . THR A 1 100 ? -14.875 -23.578 -12.969 1 96.5 100 THR A N 1
ATOM 785 C CA . THR A 1 100 ? -14.07 -24.391 -13.883 1 96.5 100 THR A CA 1
ATOM 786 C C . THR A 1 100 ? -12.609 -23.969 -13.828 1 96.5 100 THR A C 1
ATOM 788 O O . THR A 1 100 ? -12.102 -23.344 -14.766 1 96.5 100 THR A O 1
ATOM 791 N N . PRO A 1 101 ? -11.922 -24.391 -12.836 1 96.75 101 PRO A N 1
ATOM 792 C CA . PRO A 1 101 ? -10.547 -23.938 -12.625 1 96.75 101 PRO A CA 1
ATOM 793 C C . PRO A 1 101 ? -9.625 -24.266 -13.797 1 96.75 101 PRO A C 1
ATOM 795 O O . PRO A 1 101 ? -8.711 -23.5 -14.109 1 96.75 101 PRO A O 1
ATOM 798 N N . ALA A 1 102 ? -9.844 -25.359 -14.5 1 95.38 102 ALA A N 1
ATOM 799 C CA . ALA A 1 102 ? -9.008 -25.766 -15.625 1 95.38 102 ALA A CA 1
ATOM 800 C C . ALA A 1 102 ? -9.102 -24.75 -16.766 1 95.38 102 ALA A C 1
ATOM 802 O O . ALA A 1 102 ? -8.086 -24.359 -17.344 1 95.38 102 ALA A O 1
ATOM 803 N N . GLN A 1 103 ? -10.281 -24.406 -17.031 1 97.06 103 GLN A N 1
ATOM 804 C CA . GLN A 1 103 ? -10.5 -23.406 -18.078 1 97.06 103 GLN A CA 1
ATOM 805 C C . GLN A 1 103 ? -9.922 -22.047 -17.672 1 97.06 103 GLN A C 1
ATOM 807 O O . GLN A 1 103 ? -9.312 -21.359 -18.5 1 97.06 103 GLN A O 1
ATOM 812 N N . ALA A 1 104 ? -10.148 -21.719 -16.438 1 97.31 104 ALA A N 1
ATOM 813 C CA . ALA A 1 104 ? -9.594 -20.469 -15.922 1 97.31 104 ALA A CA 1
ATOM 814 C C . ALA A 1 104 ? -8.07 -20.453 -16.016 1 97.31 104 ALA A C 1
ATOM 816 O O . ALA A 1 104 ? -7.473 -19.422 -16.328 1 97.31 104 ALA A O 1
ATOM 817 N N . LEU A 1 105 ? -7.473 -21.578 -15.781 1 96.81 105 LEU A N 1
ATOM 818 C CA . LEU A 1 105 ? -6.02 -21.703 -15.844 1 96.81 105 LEU A CA 1
ATOM 819 C C . LEU A 1 105 ? -5.516 -21.406 -17.25 1 96.81 105 LEU A C 1
ATOM 821 O O . LEU A 1 105 ? -4.57 -20.641 -17.438 1 96.81 105 LEU A O 1
ATOM 825 N N . GLN A 1 106 ? -6.16 -22 -18.188 1 96.5 106 GLN A N 1
ATOM 826 C CA . GLN A 1 106 ? -5.766 -21.781 -19.562 1 96.5 106 GLN A CA 1
ATOM 827 C C . GLN A 1 106 ? -5.871 -20.312 -19.938 1 96.5 106 GLN A C 1
ATOM 829 O O . GLN A 1 106 ? -4.965 -19.75 -20.562 1 96.5 106 GLN A O 1
ATOM 834 N N . ARG A 1 107 ? -6.895 -19.766 -19.547 1 96.81 107 ARG A N 1
ATOM 835 C CA . ARG A 1 107 ? -7.109 -18.344 -19.828 1 96.81 107 ARG A CA 1
ATOM 836 C C . ARG A 1 107 ? -6.066 -17.484 -19.125 1 96.81 107 ARG A C 1
ATOM 838 O O . ARG A 1 107 ? -5.523 -16.547 -19.719 1 96.81 107 ARG A O 1
ATOM 845 N N . SER A 1 108 ? -5.844 -17.766 -17.859 1 97 108 SER A N 1
ATOM 846 C CA . SER A 1 108 ? -4.863 -17.031 -17.078 1 97 108 SER A CA 1
ATOM 847 C C . SER A 1 108 ? -3.477 -17.109 -17.719 1 97 108 SER A C 1
ATOM 849 O O . SER A 1 108 ? -2.764 -16.109 -17.797 1 97 108 SER A O 1
ATOM 851 N N . GLN A 1 109 ? -3.129 -18.234 -18.188 1 96.81 109 GLN A N 1
ATOM 852 C CA . GLN A 1 109 ? -1.834 -18.438 -18.828 1 96.81 109 GLN A CA 1
ATOM 853 C C . GLN A 1 109 ? -1.735 -17.625 -20.125 1 96.81 109 GLN A C 1
ATOM 855 O O . GLN A 1 109 ? -0.702 -17.016 -20.406 1 96.81 109 GLN A O 1
ATOM 860 N N . ALA A 1 110 ? -2.783 -17.672 -20.859 1 97.12 110 ALA A N 1
ATOM 861 C CA . ALA A 1 110 ? -2.812 -16.922 -22.109 1 97.12 110 ALA A CA 1
ATOM 862 C C . ALA A 1 110 ? -2.664 -15.422 -21.859 1 97.12 110 ALA A C 1
ATOM 864 O O . ALA A 1 110 ? -1.908 -14.742 -22.562 1 97.12 110 ALA A O 1
ATOM 865 N N . ILE A 1 111 ? -3.352 -14.984 -20.906 1 96.94 111 ILE A N 1
ATOM 866 C CA . ILE A 1 111 ? -3.289 -13.57 -20.562 1 96.94 111 ILE A CA 1
ATOM 867 C C . ILE A 1 111 ? -1.884 -13.211 -20.078 1 96.94 111 ILE A C 1
ATOM 869 O O . ILE A 1 111 ? -1.33 -12.188 -20.469 1 96.94 111 ILE A O 1
ATOM 873 N N . CYS A 1 112 ? -1.364 -14.031 -19.25 1 97.06 112 CYS A N 1
ATOM 874 C CA . CYS A 1 112 ? -0.012 -13.82 -18.75 1 97.06 112 CYS A CA 1
ATOM 875 C C . CYS A 1 112 ? 0.991 -13.734 -19.891 1 97.06 112 CYS A C 1
ATOM 877 O O . CYS A 1 112 ? 1.771 -12.781 -19.969 1 97.06 112 CYS A O 1
ATOM 879 N N . SER A 1 113 ? 0.925 -14.641 -20.797 1 96.88 113 SER A N 1
ATOM 880 C CA . SER A 1 113 ? 1.826 -14.656 -21.938 1 96.88 113 SER A CA 1
ATOM 881 C C . SER A 1 113 ? 1.634 -13.422 -22.812 1 96.88 113 SER A C 1
ATOM 883 O O . SER A 1 113 ? 2.609 -12.812 -23.266 1 96.88 113 SER A O 1
ATOM 885 N N . GLY A 1 114 ? 0.465 -13.133 -23.094 1 95.94 114 GLY A N 1
ATOM 886 C CA . GLY A 1 114 ? 0.189 -11.938 -23.859 1 95.94 114 GLY A CA 1
ATOM 887 C C . GLY A 1 114 ? 0.777 -10.68 -23.25 1 95.94 114 GLY A C 1
ATOM 888 O O . GLY A 1 114 ? 1.331 -9.836 -23.953 1 95.94 114 GLY A O 1
ATOM 889 N N . PHE A 1 115 ? 0.614 -10.594 -21.984 1 95.31 115 PHE A N 1
ATOM 890 C CA . PHE A 1 115 ? 1.144 -9.445 -21.25 1 95.31 115 PHE A CA 1
ATOM 891 C C . PHE A 1 115 ? 2.658 -9.367 -21.391 1 95.31 115 PHE A C 1
ATOM 893 O O . PHE A 1 115 ? 3.207 -8.305 -21.688 1 95.31 115 PHE A O 1
ATOM 900 N N . LEU A 1 116 ? 3.322 -10.438 -21.203 1 95.31 116 LEU A N 1
ATOM 901 C CA . LEU A 1 116 ? 4.777 -10.484 -21.266 1 95.31 116 LEU A CA 1
ATOM 902 C C . LEU A 1 116 ? 5.262 -10.219 -22.688 1 95.31 116 LEU A C 1
ATOM 904 O O . LEU A 1 116 ? 6.281 -9.555 -22.891 1 95.31 116 LEU A O 1
ATOM 908 N N . ASP A 1 117 ? 4.539 -10.719 -23.672 1 95.12 117 ASP A N 1
ATOM 909 C CA . ASP A 1 117 ? 4.855 -10.461 -25.062 1 95.12 117 ASP A CA 1
ATOM 910 C C . ASP A 1 117 ? 4.766 -8.969 -25.391 1 95.12 117 ASP A C 1
ATOM 912 O O . ASP A 1 117 ? 5.605 -8.438 -26.109 1 95.12 117 ASP A O 1
ATOM 916 N N . LEU A 1 118 ? 3.775 -8.422 -24.844 1 92.69 118 LEU A N 1
ATOM 917 C CA . LEU A 1 118 ? 3.58 -6.992 -25.062 1 92.69 118 LEU A CA 1
ATOM 918 C C . LEU A 1 118 ? 4.754 -6.188 -24.516 1 92.69 118 LEU A C 1
ATOM 920 O O . LEU A 1 118 ? 5.113 -5.145 -25.078 1 92.69 118 LEU A O 1
ATOM 924 N N . LEU A 1 119 ? 5.34 -6.719 -23.484 1 92.12 119 LEU A N 1
ATOM 925 C CA . LEU A 1 119 ? 6.469 -6.031 -22.875 1 92.12 119 LEU A CA 1
ATOM 926 C C . LEU A 1 119 ? 7.762 -6.336 -23.625 1 92.12 119 LEU A C 1
ATOM 928 O O . LEU A 1 119 ? 8.805 -5.738 -23.344 1 92.12 119 LEU A O 1
ATOM 932 N N . GLY A 1 120 ? 7.711 -7.238 -24.5 1 91.19 120 GLY A N 1
ATOM 933 C CA . GLY A 1 120 ? 8.883 -7.609 -25.281 1 91.19 120 GLY A CA 1
ATOM 934 C C . GLY A 1 120 ? 9.898 -8.398 -24.484 1 91.19 120 GLY A C 1
ATOM 935 O O . GLY A 1 120 ? 11.102 -8.352 -24.766 1 91.19 120 GLY A O 1
ATOM 936 N N . LEU A 1 121 ? 9.508 -9.117 -23.531 1 91.94 121 LEU A N 1
ATOM 937 C CA . LEU A 1 121 ? 10.414 -9.867 -22.672 1 91.94 121 LEU A CA 1
ATOM 938 C C . LEU A 1 121 ? 10.703 -11.242 -23.266 1 91.94 121 LEU A C 1
ATOM 940 O O . LEU A 1 121 ? 9.82 -11.875 -23.844 1 91.94 121 LEU A O 1
ATOM 944 N N . GLU A 1 122 ? 11.938 -11.641 -23.141 1 92.94 122 GLU A N 1
ATOM 945 C CA . GLU A 1 122 ? 12.281 -13.039 -23.344 1 92.94 122 GLU A CA 1
ATOM 946 C C . GLU A 1 122 ? 12.078 -13.859 -22.078 1 92.94 122 GLU A C 1
ATOM 948 O O . GLU A 1 122 ? 12.633 -13.531 -21.031 1 92.94 122 GLU A O 1
ATOM 953 N N . TYR A 1 123 ? 11.305 -14.805 -22.219 1 96.38 123 TYR A N 1
ATOM 954 C CA . TYR A 1 123 ? 10.977 -15.562 -21.016 1 96.38 123 TYR A CA 1
ATOM 955 C C . TYR A 1 123 ? 10.766 -17.031 -21.344 1 96.38 123 TYR A C 1
ATOM 957 O O . TYR A 1 123 ? 10.641 -17.406 -22.516 1 96.38 123 TYR A O 1
ATOM 965 N N . GLU A 1 124 ? 10.852 -17.875 -20.281 1 96 124 GLU A N 1
ATOM 966 C CA . GLU A 1 124 ? 10.531 -19.297 -20.328 1 96 124 GLU A CA 1
ATOM 967 C C . GLU A 1 124 ? 9.305 -19.609 -19.469 1 96 124 GLU A C 1
ATOM 969 O O . GLU A 1 124 ? 9.227 -19.203 -18.312 1 96 124 GLU A O 1
ATOM 974 N N . LEU A 1 125 ? 8.375 -20.25 -20.141 1 95.19 125 LEU A N 1
ATOM 975 C CA . LEU A 1 125 ? 7.152 -20.641 -19.453 1 95.19 125 LEU A CA 1
ATOM 976 C C . LEU A 1 125 ? 7.195 -22.109 -19.062 1 95.19 125 LEU A C 1
ATOM 978 O O . LEU A 1 125 ? 7.383 -22.984 -19.922 1 95.19 125 LEU A O 1
ATOM 982 N N . ASN A 1 126 ? 7.145 -22.391 -17.766 1 94.19 126 ASN A N 1
ATOM 983 C CA . ASN A 1 126 ? 7.023 -23.734 -17.234 1 94.19 126 ASN A CA 1
ATOM 984 C C . ASN A 1 126 ? 5.617 -24.016 -16.719 1 94.19 126 ASN A C 1
ATOM 986 O O . ASN A 1 126 ? 5.195 -23.453 -15.711 1 94.19 126 ASN A O 1
ATOM 990 N N . LEU A 1 127 ? 4.848 -24.875 -17.297 1 90.88 127 LEU A N 1
ATOM 991 C CA . LEU A 1 127 ? 3.414 -25.031 -17.062 1 90.88 127 LEU A CA 1
ATOM 992 C C . LEU A 1 127 ? 3.145 -26.047 -15.969 1 90.88 127 LEU A C 1
ATOM 994 O O . LEU A 1 127 ? 2.006 -26.203 -15.523 1 90.88 127 LEU A O 1
ATOM 998 N N . ALA A 1 128 ? 4.09 -26.781 -15.508 1 84.75 128 ALA A N 1
ATOM 999 C CA . ALA A 1 128 ? 3.881 -27.797 -14.484 1 84.75 128 ALA A CA 1
ATOM 1000 C C . ALA A 1 128 ? 5.012 -27.797 -13.461 1 84.75 128 ALA A C 1
ATOM 1002 O O . ALA A 1 128 ? 5.957 -28.578 -13.57 1 84.75 128 ALA A O 1
ATOM 1003 N N . VAL A 1 129 ? 4.898 -26.906 -12.602 1 86 129 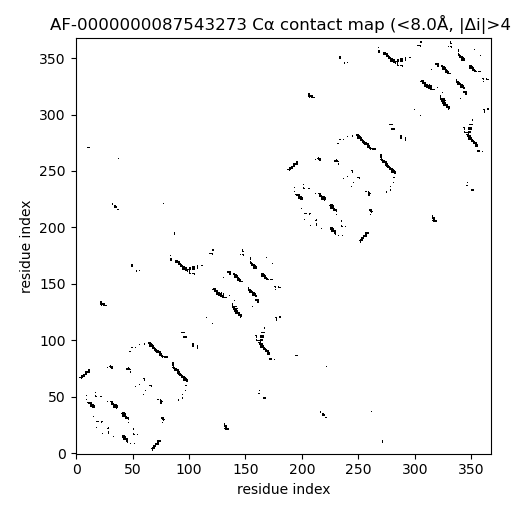VAL A N 1
ATOM 1004 C CA . VAL A 1 129 ? 5.926 -26.797 -11.57 1 86 129 VAL A CA 1
ATOM 1005 C C . VAL A 1 129 ? 5.293 -26.953 -10.188 1 86 129 VAL A C 1
ATOM 1007 O O . VAL A 1 129 ? 4.172 -26.484 -9.961 1 86 129 VAL A O 1
ATOM 1010 N N . LYS A 1 130 ? 6.012 -27.641 -9.359 1 80.5 130 LYS A N 1
ATOM 1011 C CA . LYS A 1 130 ? 5.613 -27.688 -7.957 1 80.5 130 LYS A CA 1
ATOM 1012 C C . LYS A 1 130 ? 5.945 -26.375 -7.25 1 80.5 130 LYS A C 1
ATOM 1014 O O . LYS A 1 130 ? 7.102 -25.953 -7.227 1 80.5 130 LYS A O 1
ATOM 1019 N N . ARG A 1 131 ? 5.008 -25.594 -6.793 1 72 131 ARG A N 1
ATOM 1020 C CA . ARG A 1 131 ? 5.234 -24.25 -6.262 1 72 131 ARG A CA 1
ATOM 1021 C C . ARG A 1 131 ? 5.176 -24.25 -4.738 1 72 131 ARG A C 1
ATOM 1023 O O . ARG A 1 131 ? 5.41 -23.219 -4.105 1 72 131 ARG A O 1
ATOM 1030 N N . GLY A 1 132 ? 5.09 -25.281 -4.109 1 71.19 132 GLY A N 1
ATOM 1031 C CA . GLY A 1 132 ? 5.102 -25.375 -2.66 1 71.19 132 GLY A CA 1
ATOM 1032 C C . GLY A 1 132 ? 3.85 -24.812 -2.016 1 71.19 132 GLY A C 1
ATOM 1033 O O . GLY A 1 132 ? 3.699 -24.859 -0.792 1 71.19 132 GLY A O 1
ATOM 1034 N N . LEU A 1 133 ? 2.992 -24.109 -2.744 1 76.12 133 LEU A N 1
ATOM 1035 C CA . LEU A 1 133 ? 1.718 -23.656 -2.197 1 76.12 133 LEU A CA 1
ATOM 1036 C C . LEU A 1 133 ? 0.668 -24.766 -2.281 1 76.12 133 LEU A C 1
ATOM 1038 O O . LEU A 1 133 ? 0.427 -25.312 -3.355 1 76.12 133 LEU A O 1
ATOM 1042 N N . SER A 1 134 ? 0.055 -24.969 -1.188 1 79.12 134 SER A N 1
ATOM 1043 C CA . SER A 1 134 ? -0.787 -26.156 -1.053 1 79.12 134 SER A CA 1
ATOM 1044 C C . SER A 1 134 ? -2.141 -25.938 -1.724 1 79.12 134 SER A C 1
ATOM 1046 O O . SER A 1 134 ? -2.873 -26.906 -1.965 1 79.12 134 SER A O 1
ATOM 1048 N N . TYR A 1 135 ? -2.445 -24.641 -2.111 1 84.38 135 TYR A N 1
ATOM 1049 C CA . TYR 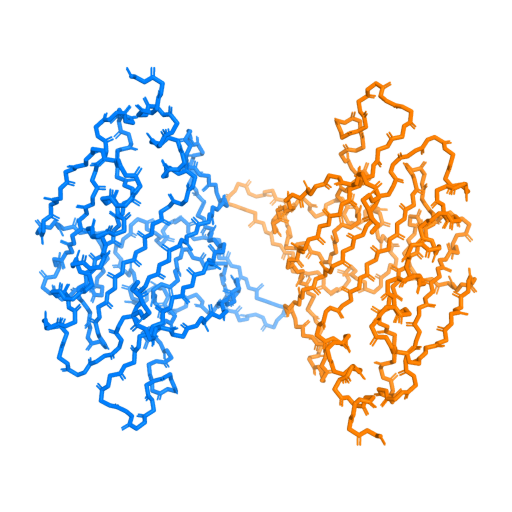A 1 135 ? -3.795 -24.422 -2.621 1 84.38 135 TYR A CA 1
ATOM 1050 C C . TYR A 1 135 ? -3.871 -24.734 -4.113 1 84.38 135 TYR A C 1
ATOM 1052 O O . TYR A 1 135 ? -4.961 -24.812 -4.68 1 84.38 135 TYR A O 1
ATOM 1060 N N . TYR A 1 136 ? -2.797 -24.938 -4.727 1 88.62 136 TYR A N 1
ATOM 1061 C CA . TYR A 1 136 ? -2.855 -25.266 -6.145 1 88.62 136 TYR A CA 1
ATOM 1062 C C . TYR A 1 136 ? -3.375 -26.688 -6.355 1 88.62 136 TYR A C 1
ATOM 1064 O O . TYR A 1 136 ? -2.967 -27.609 -5.652 1 88.62 136 TYR A O 1
ATOM 1072 N N . LEU A 1 137 ? -4.195 -26.766 -7.344 1 90.44 137 LEU A N 1
ATOM 1073 C CA . LEU A 1 137 ? -4.77 -28.062 -7.652 1 90.44 137 LEU A CA 1
ATOM 1074 C C . LEU A 1 137 ? -3.693 -29.031 -8.141 1 90.44 137 LEU A C 1
ATOM 1076 O O . LEU A 1 137 ? -2.875 -28.672 -8.992 1 90.44 137 LEU A O 1
ATOM 1080 N N . GLU A 1 138 ? -3.658 -30.25 -7.492 1 84.12 138 GLU A N 1
ATOM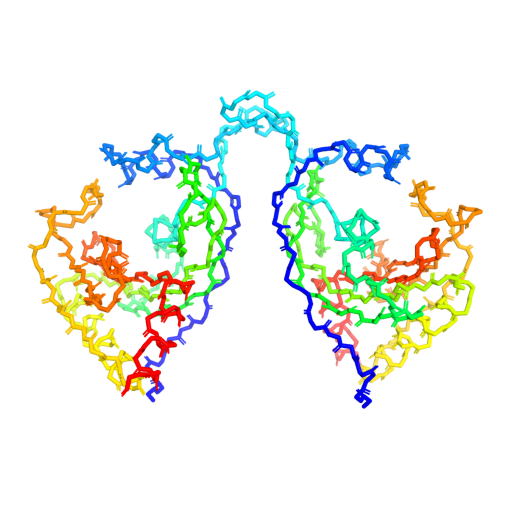 1081 C CA . GLU A 1 138 ? -2.73 -31.328 -7.812 1 84.12 138 GLU A CA 1
ATOM 1082 C C . GLU A 1 138 ? -1.286 -30.906 -7.547 1 84.12 138 GLU A C 1
ATOM 1084 O O . GLU A 1 138 ? -0.353 -31.531 -8.055 1 84.12 138 GLU A O 1
ATOM 1089 N N . GLY A 1 139 ? -1.129 -29.797 -6.926 1 80.31 139 GLY A N 1
ATOM 1090 C CA . GLY A 1 139 ? 0.188 -29.312 -6.543 1 80.31 139 GLY A CA 1
ATOM 1091 C C . GLY A 1 139 ? 0.949 -28.688 -7.691 1 80.31 139 GLY A C 1
ATOM 1092 O O . GLY A 1 139 ? 2.164 -28.5 -7.609 1 80.31 139 GLY A O 1
ATOM 1093 N N . ASN A 1 140 ? 0.151 -28.438 -8.766 1 84.56 140 ASN A N 1
ATOM 1094 C CA . ASN A 1 140 ? 0.833 -27.938 -9.953 1 84.56 140 ASN A CA 1
ATOM 1095 C C . ASN A 1 140 ? 0.464 -26.484 -10.242 1 84.56 140 ASN A C 1
ATOM 1097 O O . ASN A 1 140 ? -0.711 -26.125 -10.195 1 84.56 140 ASN A O 1
ATOM 1101 N N . GLY A 1 141 ? 1.514 -25.656 -10.305 1 91.69 141 GLY A N 1
ATOM 1102 C CA . GLY A 1 141 ? 1.379 -24.297 -10.828 1 91.69 141 GLY A CA 1
ATOM 1103 C C . GLY A 1 141 ? 2.248 -24.047 -12.047 1 91.69 141 GLY A C 1
ATOM 1104 O O . GLY A 1 141 ? 2.715 -24.984 -12.695 1 91.69 141 GLY A O 1
ATOM 1105 N N . PHE A 1 142 ? 2.219 -22.906 -12.5 1 95.19 142 PHE A N 1
ATOM 1106 C CA . PHE A 1 142 ? 3.135 -22.531 -13.57 1 95.19 142 PHE A CA 1
ATOM 1107 C C . PHE A 1 142 ? 4.02 -21.359 -13.141 1 95.19 142 PHE A C 1
ATOM 1109 O O . PHE A 1 142 ? 3.719 -20.672 -12.164 1 95.19 142 PHE A O 1
ATOM 1116 N N . GLU A 1 143 ? 5.125 -21.234 -13.836 1 95.56 143 GLU A N 1
ATOM 1117 C CA . GLU A 1 143 ? 6.043 -20.125 -13.562 1 95.56 143 GLU A CA 1
ATOM 1118 C C . GLU A 1 143 ? 6.641 -19.578 -14.852 1 95.56 143 GLU A C 1
ATOM 1120 O O . GLU A 1 143 ? 6.688 -20.266 -15.875 1 95.56 143 GLU A O 1
ATOM 1125 N N . VAL A 1 144 ? 6.988 -18.406 -14.758 1 96.19 144 VAL A N 1
ATOM 1126 C CA . VAL A 1 144 ? 7.723 -17.75 -15.836 1 96.19 144 VAL A CA 1
ATOM 1127 C C . VAL A 1 144 ? 9.094 -17.312 -15.336 1 96.19 144 VAL A C 1
ATOM 1129 O O . VAL A 1 144 ? 9.211 -16.703 -14.266 1 96.19 144 VAL A O 1
ATOM 1132 N N . ARG A 1 145 ? 10.039 -17.672 -16.125 1 95.38 145 ARG A N 1
ATOM 1133 C CA . ARG A 1 145 ? 11.414 -17.312 -15.797 1 95.38 145 ARG A CA 1
ATOM 1134 C C . ARG A 1 145 ? 12.023 -16.406 -16.859 1 95.38 145 ARG A C 1
ATOM 1136 O O . ARG A 1 145 ? 11.758 -16.578 -18.062 1 95.38 145 ARG A O 1
ATOM 1143 N N . CYS A 1 146 ? 12.781 -15.516 -16.406 1 94.31 146 CYS A N 1
ATOM 1144 C CA . CYS A 1 146 ? 13.562 -14.664 -17.281 1 94.31 146 CYS A CA 1
ATOM 1145 C C . CYS A 1 146 ? 15.055 -14.906 -17.094 1 94.31 146 CYS A C 1
ATOM 1147 O O . CYS A 1 146 ? 15.656 -14.406 -16.156 1 94.31 146 CYS A O 1
ATOM 1149 N N . PRO A 1 147 ? 15.648 -15.562 -18.031 1 91.06 147 PRO A N 1
ATOM 1150 C CA . PRO A 1 147 ? 17.047 -15.977 -17.891 1 91.06 147 PRO A CA 1
ATOM 1151 C C . PRO A 1 147 ? 17.984 -14.797 -17.672 1 91.06 147 PRO A C 1
ATOM 1153 O O . PRO A 1 147 ? 19.016 -14.938 -17 1 91.06 147 PRO A O 1
ATOM 1156 N N . VAL A 1 148 ? 17.688 -13.68 -18.156 1 89.81 148 VAL A N 1
ATOM 1157 C CA . VAL A 1 148 ? 18.547 -12.516 -18.078 1 89.81 148 VAL A CA 1
ATOM 1158 C C . VAL A 1 148 ? 18.797 -12.141 -16.625 1 89.81 148 VAL A C 1
ATOM 1160 O O . VAL A 1 148 ? 19.766 -11.469 -16.297 1 89.81 148 VAL A O 1
ATOM 1163 N N . LEU A 1 149 ? 17.953 -12.562 -15.672 1 88.19 149 LEU A N 1
ATOM 1164 C CA . LEU A 1 149 ? 18.016 -12.18 -14.266 1 88.19 149 LEU A CA 1
ATOM 1165 C C . LEU A 1 149 ? 19.016 -13.055 -13.516 1 88.19 149 LEU A C 1
ATOM 1167 O O . LEU A 1 149 ? 19.406 -12.734 -12.383 1 88.19 149 LEU A O 1
ATOM 1171 N N . GLY A 1 150 ? 19.484 -14.047 -14.07 1 82.88 150 GLY A N 1
ATOM 1172 C CA . GLY A 1 150 ? 20.484 -14.883 -13.43 1 82.88 150 GLY A CA 1
ATOM 1173 C C . GLY A 1 150 ? 19.906 -15.891 -12.461 1 82.88 150 GLY A C 1
ATOM 1174 O O . GLY A 1 150 ? 19.016 -16.672 -12.836 1 82.88 150 GLY A O 1
ATOM 1175 N N . ALA A 1 151 ? 20.281 -15.93 -11.125 1 76.5 151 ALA A N 1
ATOM 1176 C CA . ALA A 1 151 ? 19.938 -16.953 -10.141 1 76.5 151 ALA A CA 1
ATOM 1177 C C . ALA A 1 151 ? 18.469 -16.844 -9.742 1 76.5 151 ALA A C 1
ATOM 1179 O O . ALA A 1 151 ? 17.766 -17.859 -9.656 1 76.5 151 ALA A O 1
ATOM 1180 N N . GLN A 1 152 ? 17.953 -15.664 -9.562 1 81.19 152 GLN A N 1
ATOM 1181 C CA . GLN A 1 152 ? 16.562 -15.477 -9.172 1 81.19 152 GLN A CA 1
ATOM 1182 C C . GLN A 1 152 ? 15.719 -15.039 -10.367 1 81.19 152 GLN A C 1
ATOM 1184 O O . GLN A 1 152 ? 15.258 -13.898 -10.414 1 81.19 152 GLN A O 1
ATOM 1189 N N . GLN A 1 153 ? 15.367 -16.094 -11.148 1 89.25 153 GLN A N 1
ATOM 1190 C CA . GLN A 1 153 ? 14.875 -15.758 -12.477 1 89.25 153 GLN A CA 1
ATOM 1191 C C . GLN A 1 153 ? 13.352 -15.805 -12.531 1 89.25 153 GLN A C 1
ATOM 1193 O O . GLN A 1 153 ? 12.742 -15.461 -13.547 1 89.25 153 GLN A O 1
ATOM 1198 N N . GLN A 1 154 ? 12.781 -16.344 -11.469 1 91.06 154 GLN A N 1
ATOM 1199 C CA . GLN A 1 154 ? 11.328 -16.453 -11.508 1 91.06 154 GLN A CA 1
ATOM 1200 C C . GLN A 1 154 ? 10.672 -15.07 -11.375 1 91.06 154 GLN A C 1
ATOM 1202 O O . GLN A 1 154 ? 10.938 -14.352 -10.414 1 91.06 154 GLN A O 1
ATOM 1207 N N . VAL A 1 155 ? 9.734 -14.711 -12.344 1 94.25 15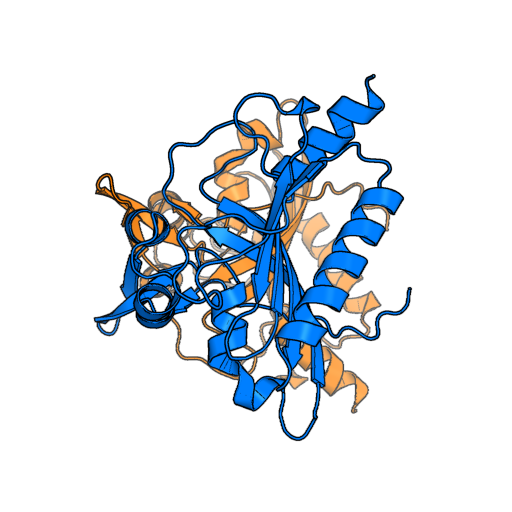5 VAL A N 1
ATOM 1208 C CA . VAL A 1 155 ? 9.102 -13.398 -12.328 1 94.25 155 VAL A CA 1
ATOM 1209 C C . VAL A 1 155 ? 7.594 -13.562 -12.133 1 94.25 155 VAL A C 1
ATOM 1211 O O . VAL A 1 155 ? 6.922 -12.641 -11.664 1 94.25 155 VAL A O 1
ATOM 1214 N N . VAL A 1 156 ? 7.105 -14.711 -12.547 1 96.31 156 VAL A N 1
ATOM 1215 C CA . VAL A 1 156 ? 5.68 -14.984 -12.422 1 96.31 156 VAL A CA 1
ATOM 1216 C C . VAL A 1 156 ? 5.469 -16.328 -11.742 1 96.31 156 VAL A C 1
ATOM 1218 O O . VAL A 1 156 ? 6.215 -17.281 -11.992 1 96.31 156 VAL A O 1
ATOM 1221 N N . GLY A 1 157 ? 4.445 -16.391 -10.953 1 94.94 157 GLY A N 1
ATOM 1222 C CA . GLY A 1 157 ? 3.893 -17.641 -10.438 1 94.94 157 GLY A CA 1
ATOM 1223 C C . GLY A 1 157 ? 2.377 -17.688 -10.469 1 94.94 157 GLY A C 1
ATOM 1224 O O . GLY A 1 157 ? 1.72 -16.672 -10.203 1 94.94 157 GLY A O 1
ATOM 1225 N N . GLY A 1 158 ? 1.852 -18.812 -10.812 1 96.12 158 GLY A N 1
ATOM 1226 C CA . GLY A 1 158 ? 0.406 -18.969 -10.891 1 96.12 158 GLY A CA 1
ATOM 1227 C C . GLY A 1 158 ? -0.046 -20.406 -10.914 1 96.12 158 GLY A C 1
ATOM 1228 O O . GLY A 1 158 ? 0.769 -21.328 -10.773 1 96.12 158 GLY A O 1
ATOM 1229 N N . GLY A 1 159 ? -1.362 -20.516 -11.039 1 96 159 GLY A N 1
ATOM 1230 C CA . GLY A 1 159 ? -1.943 -21.859 -11.07 1 96 159 GLY A CA 1
ATOM 1231 C C . GLY A 1 159 ? -3.438 -21.859 -10.812 1 96 159 GLY A C 1
ATOM 1232 O O . GLY A 1 159 ? -4.043 -20.797 -10.625 1 96 159 GLY A O 1
ATOM 1233 N N . ALA A 1 160 ? -3.916 -23.125 -10.891 1 96.5 160 ALA A N 1
ATOM 1234 C CA . ALA A 1 160 ? -5.328 -23.328 -10.578 1 96.5 160 ALA A CA 1
ATOM 1235 C C . ALA A 1 160 ? -5.52 -23.719 -9.117 1 96.5 160 ALA A C 1
ATOM 1237 O O . ALA A 1 160 ? -4.695 -24.422 -8.539 1 96.5 160 ALA A O 1
ATOM 1238 N N . TYR A 1 161 ? -6.527 -23.188 -8.523 1 95.88 161 TYR A N 1
ATOM 1239 C CA . TYR A 1 161 ? -6.988 -23.547 -7.18 1 95.88 161 TYR A CA 1
ATOM 1240 C C . TYR A 1 161 ? -8.492 -23.797 -7.168 1 95.88 161 TYR A C 1
ATOM 1242 O O . TYR A 1 161 ? -9.156 -23.688 -8.203 1 95.88 161 TYR A O 1
ATOM 1250 N N . ARG A 1 162 ? -9.039 -24.203 -6.105 1 94.94 162 ARG A N 1
ATOM 1251 C CA . ARG A 1 162 ? -10.414 -24.672 -6.031 1 94.94 162 ARG A CA 1
ATOM 1252 C C . ARG A 1 162 ? -11.391 -23.625 -6.559 1 94.94 162 ARG A C 1
ATOM 1254 O O . ARG A 1 162 ? -12.352 -23.953 -7.262 1 94.94 162 ARG A O 1
ATOM 1261 N N . GLU A 1 163 ? -11.141 -22.344 -6.281 1 97.56 163 GLU A N 1
ATOM 1262 C CA . GLU A 1 163 ? -12.078 -21.266 -6.582 1 97.56 163 GLU A CA 1
ATOM 1263 C C . GLU A 1 163 ? -11.797 -20.656 -7.957 1 97.56 163 GLU A C 1
ATOM 1265 O O . GLU A 1 163 ? -12.516 -19.766 -8.406 1 97.56 163 GLU A O 1
ATOM 1270 N N . GLY A 1 164 ? -10.773 -21.094 -8.648 1 97.88 164 GLY A N 1
ATOM 1271 C CA . GLY A 1 164 ? -10.422 -20.516 -9.93 1 97.88 164 GLY A CA 1
ATOM 1272 C C . GLY A 1 164 ? -8.961 -20.703 -10.289 1 97.88 164 GLY A C 1
ATOM 1273 O O . GLY A 1 164 ? -8.422 -21.812 -10.148 1 97.88 164 GLY A O 1
ATOM 1274 N N . ALA A 1 165 ? -8.398 -19.672 -10.852 1 97.81 165 ALA A N 1
ATOM 1275 C CA . ALA A 1 165 ? -6.984 -19.656 -11.227 1 97.81 165 ALA A CA 1
ATOM 1276 C C . ALA A 1 165 ? -6.457 -18.234 -11.359 1 97.81 165 ALA A C 1
ATOM 1278 O O . ALA A 1 165 ? -7.238 -17.297 -11.5 1 97.81 165 ALA A O 1
ATOM 1279 N N . GLY A 1 166 ? -5.18 -18.125 -11.266 1 97.44 166 GLY A N 1
ATOM 1280 C CA . GLY A 1 166 ? -4.582 -16.812 -11.414 1 97.44 166 GLY A CA 1
ATOM 1281 C C . GLY A 1 166 ? -3.064 -16.844 -11.383 1 97.44 166 GLY A C 1
ATOM 1282 O O . GLY A 1 166 ? -2.455 -17.906 -11.477 1 97.44 166 GLY A O 1
ATOM 1283 N N . PHE A 1 167 ? -2.514 -15.648 -11.383 1 97.81 167 PHE A N 1
ATOM 1284 C CA . PHE A 1 167 ? -1.066 -15.508 -11.281 1 97.81 167 PHE A CA 1
ATOM 1285 C C . PHE A 1 167 ? -0.694 -14.195 -10.617 1 97.81 167 PHE A C 1
ATOM 1287 O O . PHE A 1 167 ? -1.524 -13.289 -10.516 1 97.81 167 PHE A O 1
ATOM 1294 N N . GLY A 1 168 ? 0.475 -14.18 -10.086 1 96.88 168 GLY A N 1
ATOM 1295 C CA . GLY A 1 168 ? 1.114 -12.984 -9.555 1 96.88 168 GLY A CA 1
ATOM 1296 C C . GLY A 1 168 ? 2.473 -12.711 -10.172 1 96.88 168 GLY A C 1
ATOM 1297 O O . GLY A 1 168 ? 3.23 -13.641 -10.453 1 96.88 168 GLY A O 1
ATOM 1298 N N . ILE A 1 169 ? 2.766 -11.461 -10.383 1 96.62 169 ILE A N 1
ATOM 1299 C CA . ILE A 1 169 ? 4.031 -10.984 -10.93 1 96.62 169 ILE A CA 1
ATOM 1300 C C . ILE A 1 169 ? 4.738 -10.109 -9.898 1 96.62 169 ILE A C 1
ATOM 1302 O O . ILE A 1 169 ? 4.141 -9.172 -9.359 1 96.62 169 ILE A O 1
ATOM 1306 N N . GLY A 1 170 ? 5.988 -10.445 -9.586 1 94.75 170 GLY A N 1
ATOM 1307 C CA . GLY A 1 170 ? 6.797 -9.492 -8.844 1 94.75 170 GLY A CA 1
ATOM 1308 C C . GLY A 1 170 ? 7.238 -8.305 -9.688 1 94.75 170 GLY A C 1
ATOM 1309 O O . GLY A 1 170 ? 8.078 -8.453 -10.578 1 94.75 170 GLY A O 1
ATOM 1310 N N . LEU A 1 171 ? 6.766 -7.203 -9.391 1 93.69 171 LEU A N 1
ATOM 1311 C CA . LEU A 1 171 ? 6.988 -6.051 -10.258 1 93.69 171 LEU A CA 1
ATOM 1312 C C . LEU A 1 171 ? 8.453 -5.633 -10.25 1 93.69 171 LEU A C 1
ATOM 1314 O O . LEU A 1 171 ? 9 -5.238 -11.281 1 93.69 171 LEU A O 1
ATOM 1318 N N . GLU A 1 172 ? 9.078 -5.602 -9.109 1 90.75 172 GLU A N 1
ATOM 1319 C CA . GLU A 1 172 ? 10.484 -5.227 -9.016 1 90.75 172 GLU A CA 1
ATOM 1320 C C . GLU A 1 172 ? 11.352 -6.105 -9.914 1 90.75 172 GLU A C 1
ATOM 1322 O O . GLU A 1 172 ? 12.211 -5.605 -10.641 1 90.75 172 GLU A O 1
ATOM 1327 N N . ARG A 1 173 ? 11.039 -7.344 -9.93 1 89.31 173 ARG A N 1
ATOM 1328 C CA . ARG A 1 173 ? 11.805 -8.266 -10.766 1 89.31 173 ARG A CA 1
ATOM 1329 C C . ARG A 1 173 ? 11.477 -8.062 -12.242 1 89.31 173 ARG A C 1
ATOM 1331 O O . ARG A 1 173 ? 12.352 -8.195 -13.102 1 89.31 173 ARG A O 1
ATOM 1338 N N . LEU A 1 174 ? 10.281 -7.852 -12.508 1 91.81 174 LEU A N 1
ATOM 1339 C CA . LEU A 1 174 ? 9.859 -7.613 -13.891 1 91.81 174 LEU A CA 1
ATOM 1340 C C . LEU A 1 174 ? 10.578 -6.398 -14.469 1 91.81 174 LEU A C 1
ATOM 1342 O O . LEU A 1 174 ? 11.039 -6.43 -15.609 1 91.81 174 LEU A O 1
ATOM 1346 N N . VAL A 1 175 ? 10.594 -5.324 -13.711 1 90 175 VAL A N 1
ATOM 1347 C CA . VAL A 1 175 ? 11.266 -4.102 -14.141 1 90 175 VAL A CA 1
ATOM 1348 C C . VAL A 1 175 ? 12.742 -4.375 -14.383 1 90 175 VAL A C 1
ATOM 1350 O O . VAL A 1 175 ? 13.305 -3.949 -15.398 1 90 175 VAL A O 1
ATOM 1353 N N . LEU A 1 176 ? 13.32 -5.078 -13.461 1 87.75 176 LEU A N 1
ATOM 1354 C CA . LEU A 1 176 ? 14.727 -5.445 -13.617 1 87.75 176 LEU A CA 1
ATOM 1355 C C . LEU A 1 176 ? 14.945 -6.238 -14.898 1 87.75 176 LEU A C 1
ATOM 1357 O O . LEU A 1 176 ? 15.883 -5.965 -15.648 1 87.75 176 LEU A O 1
ATOM 1361 N N . ALA A 1 177 ? 14.109 -7.188 -15.195 1 90.44 177 ALA A N 1
ATOM 1362 C CA . ALA A 1 177 ? 14.203 -8 -16.406 1 90.44 177 ALA A CA 1
ATOM 1363 C C . ALA A 1 177 ? 14.039 -7.145 -17.656 1 90.44 177 ALA A C 1
ATOM 1365 O O . ALA A 1 177 ? 14.758 -7.336 -18.641 1 90.44 177 ALA A O 1
ATOM 1366 N N . SER A 1 178 ? 13.117 -6.223 -17.594 1 89.12 178 SER A N 1
ATOM 1367 C CA . SER A 1 178 ? 12.852 -5.348 -18.734 1 89.12 178 SER A CA 1
ATOM 1368 C C . SER A 1 178 ? 14.039 -4.434 -19.016 1 89.12 178 SER A C 1
ATOM 1370 O O . SER A 1 178 ? 14.375 -4.191 -20.172 1 89.12 178 SER A O 1
ATOM 1372 N N . GLU A 1 179 ? 14.609 -3.912 -18 1 86.81 179 GLU A N 1
ATOM 1373 C CA . GLU A 1 179 ? 15.766 -3.029 -18.141 1 86.81 179 GLU A CA 1
ATOM 1374 C C . GLU A 1 179 ? 16.953 -3.777 -18.734 1 86.81 179 GLU A C 1
ATOM 1376 O O . GLU A 1 179 ? 17.688 -3.242 -19.578 1 86.81 179 GLU A O 1
ATOM 1381 N N . MET A 1 180 ? 17.141 -4.984 -18.344 1 84 180 MET A N 1
ATOM 1382 C CA . MET A 1 180 ? 18.266 -5.793 -18.828 1 84 180 MET A CA 1
ATOM 1383 C C . MET A 1 180 ? 18.047 -6.23 -20.266 1 84 180 MET A C 1
ATOM 1385 O O . MET A 1 180 ? 19 -6.418 -21.016 1 84 180 MET A O 1
ATOM 1389 N N . THR A 1 181 ? 16.781 -6.41 -20.594 1 80.31 181 THR A N 1
ATOM 1390 C CA . THR A 1 181 ? 16.453 -6.797 -21.969 1 80.31 181 THR A CA 1
ATOM 1391 C C . THR A 1 181 ? 16.672 -5.625 -22.922 1 80.31 181 THR A C 1
ATOM 1393 O O . THR A 1 181 ? 17.125 -5.816 -24.047 1 80.31 181 THR A O 1
ATOM 1396 N N . ARG A 1 182 ? 16.297 -4.414 -22.469 1 77.25 182 ARG A N 1
ATOM 1397 C CA . ARG A 1 182 ? 16.469 -3.234 -23.312 1 77.25 182 ARG A CA 1
ATOM 1398 C C . ARG A 1 182 ? 17.938 -2.875 -23.453 1 77.25 182 ARG A C 1
ATOM 1400 O O . ARG A 1 182 ? 18.344 -2.26 -24.438 1 77.25 182 ARG A O 1
ATOM 1407 N N . SER A 1 183 ? 18.672 -3.107 -22.453 1 69.56 183 SER A N 1
ATOM 1408 C CA . SER A 1 183 ? 20.094 -2.797 -22.516 1 69.56 183 SER A CA 1
ATOM 1409 C C . SER A 1 183 ? 20.844 -3.777 -23.406 1 69.56 183 SER A C 1
ATOM 1411 O O . SER A 1 183 ? 22 -3.539 -23.766 1 69.56 183 SER A O 1
ATOM 1413 N N . LEU A 1 184 ? 20.25 -4.816 -23.766 1 56.16 184 LEU A N 1
ATOM 1414 C CA . LEU A 1 184 ? 20.859 -5.758 -24.703 1 56.16 184 LEU A CA 1
ATOM 1415 C C . LEU A 1 184 ? 20.469 -5.418 -26.141 1 56.16 184 LEU A C 1
ATOM 1417 O O . LEU A 1 184 ? 21.297 -5.535 -27.047 1 56.16 184 LEU A O 1
ATOM 1421 N N . MET B 1 1 ? -0.865 22.375 -12.914 1 33.53 1 MET B N 1
ATOM 1422 C CA . MET B 1 1 ? 0.156 22.859 -11.992 1 33.53 1 MET B CA 1
ATOM 1423 C C . MET B 1 1 ? 1.325 21.875 -11.914 1 33.53 1 MET B C 1
ATOM 1425 O O . MET B 1 1 ? 1.153 20.734 -11.516 1 33.53 1 MET B O 1
ATOM 1429 N N . ASP B 1 2 ? 2.215 21.922 -12.773 1 48.66 2 ASP B N 1
ATOM 1430 C CA . ASP B 1 2 ? 3.494 21.219 -12.766 1 48.66 2 ASP B CA 1
ATOM 1431 C C . ASP B 1 2 ? 4.34 21.641 -11.562 1 48.66 2 ASP B C 1
ATOM 1433 O O . ASP B 1 2 ? 5.078 22.625 -11.625 1 48.66 2 ASP B O 1
ATOM 1437 N N . ALA B 1 3 ? 3.803 21.547 -10.266 1 61.44 3 ALA B N 1
ATOM 1438 C CA . ALA B 1 3 ? 4.477 22.062 -9.086 1 61.44 3 ALA B CA 1
ATOM 1439 C C . ALA B 1 3 ? 5.902 21.516 -8.984 1 61.44 3 ALA B C 1
ATOM 1441 O O . ALA B 1 3 ? 6.672 21.938 -8.117 1 61.44 3 ALA B O 1
ATOM 1442 N N . GLY B 1 4 ? 6.324 20.703 -10.016 1 80.88 4 GLY B N 1
ATOM 1443 C CA . GLY B 1 4 ? 7.691 20.203 -9.984 1 80.88 4 GLY B CA 1
ATOM 1444 C C . GLY B 1 4 ? 7.934 19.203 -8.867 1 80.88 4 GLY B C 1
ATOM 1445 O O . GLY B 1 4 ? 9.047 19.109 -8.344 1 80.88 4 GLY B O 1
ATOM 1446 N N . ALA B 1 5 ? 6.891 18.641 -8.359 1 91.88 5 ALA B N 1
ATOM 1447 C CA . ALA B 1 5 ? 7.023 17.688 -7.258 1 91.88 5 ALA B CA 1
ATOM 1448 C C . ALA B 1 5 ? 7.434 16.312 -7.758 1 91.88 5 ALA B C 1
ATOM 1450 O O . ALA B 1 5 ? 6.992 15.875 -8.828 1 91.88 5 ALA B O 1
ATOM 1451 N N . GLU B 1 6 ? 8.328 15.68 -7.008 1 95.31 6 GLU B N 1
ATOM 1452 C CA . GLU B 1 6 ? 8.727 14.305 -7.262 1 95.31 6 GLU B CA 1
ATOM 1453 C C . GLU B 1 6 ? 7.855 13.32 -6.488 1 95.31 6 GLU B C 1
ATOM 1455 O O . GLU B 1 6 ? 7.496 13.57 -5.336 1 95.31 6 GLU B O 1
ATOM 1460 N N . GLU B 1 7 ? 7.504 12.242 -7.145 1 94.38 7 GLU B N 1
ATOM 1461 C CA . GLU B 1 7 ? 6.754 11.219 -6.43 1 94.38 7 GLU B CA 1
ATOM 1462 C C . GLU B 1 7 ? 7.66 10.406 -5.508 1 94.38 7 GLU B C 1
ATOM 1464 O O . GLU B 1 7 ? 8.758 10 -5.902 1 94.38 7 GLU B O 1
ATOM 1469 N N . ALA B 1 8 ? 7.242 10.234 -4.316 1 95 8 ALA B N 1
ATOM 1470 C CA . ALA B 1 8 ? 7.941 9.375 -3.367 1 95 8 ALA B CA 1
ATOM 1471 C C . ALA B 1 8 ? 7.117 8.133 -3.039 1 95 8 ALA B C 1
ATOM 1473 O O . ALA B 1 8 ? 5.922 8.234 -2.756 1 95 8 ALA B O 1
ATOM 1474 N N . ILE B 1 9 ? 7.738 6.965 -3.131 1 91.31 9 ILE B N 1
ATOM 1475 C CA . ILE B 1 9 ? 7.133 5.719 -2.682 1 91.31 9 ILE B CA 1
ATOM 1476 C C . ILE B 1 9 ? 7.539 5.438 -1.236 1 91.31 9 ILE B C 1
ATOM 1478 O O . ILE B 1 9 ? 8.727 5.348 -0.925 1 91.31 9 ILE B O 1
ATOM 1482 N N . VAL B 1 10 ? 6.562 5.34 -0.378 1 93.56 10 VAL B N 1
ATOM 1483 C CA . VAL B 1 10 ? 6.801 5.223 1.056 1 93.56 10 VAL B CA 1
ATOM 1484 C C . VAL B 1 10 ? 6.547 3.785 1.505 1 93.56 10 VAL B C 1
ATOM 1486 O O . VAL B 1 10 ? 5.582 3.152 1.067 1 93.56 10 VAL B O 1
ATOM 1489 N N . PRO B 1 11 ? 7.414 3.277 2.326 1 93.44 11 PRO B N 1
ATOM 1490 C CA . PRO B 1 11 ? 7.203 1.914 2.818 1 93.44 11 PRO B CA 1
ATOM 1491 C C . PRO B 1 11 ? 6.062 1.823 3.83 1 93.44 11 PRO B C 1
ATOM 1493 O O . PRO B 1 11 ? 5.688 2.83 4.434 1 93.44 11 PRO B O 1
ATOM 1496 N N . ALA B 1 12 ? 5.531 0.655 3.955 1 93.62 12 ALA B N 1
ATOM 1497 C CA . ALA B 1 12 ? 4.477 0.423 4.938 1 93.62 12 ALA B CA 1
ATOM 1498 C C . ALA B 1 12 ? 5.062 0.067 6.301 1 93.62 12 ALA B C 1
ATOM 1500 O O . ALA B 1 12 ? 4.422 0.267 7.332 1 93.62 12 ALA B O 1
ATOM 1501 N N . LEU B 1 13 ? 6.18 -0.506 6.301 1 93.12 13 LEU B N 1
ATOM 1502 C CA . LEU B 1 13 ? 6.875 -0.945 7.508 1 93.12 13 LEU B CA 1
ATOM 1503 C C . LEU B 1 13 ? 8.031 -0.012 7.836 1 93.12 13 LEU B C 1
ATOM 1505 O O . LEU B 1 13 ? 8.789 0.382 6.945 1 93.12 13 LEU B O 1
ATOM 1509 N N . TRP B 1 14 ? 8.133 0.349 9.125 1 94.12 14 TRP B N 1
ATOM 1510 C CA . TRP B 1 14 ? 9.188 1.257 9.562 1 94.12 14 TRP B CA 1
ATOM 1511 C C . TRP B 1 14 ? 9.523 1.031 11.031 1 94.12 14 TRP B C 1
ATOM 1513 O O . TRP B 1 14 ? 8.859 0.249 11.719 1 94.12 14 TRP B O 1
ATOM 1523 N N . GLY B 1 15 ? 10.633 1.618 11.445 1 93.56 15 GLY B N 1
ATOM 1524 C CA . GLY B 1 15 ? 10.953 1.604 12.867 1 93.56 15 GLY B CA 1
ATOM 1525 C C . GLY B 1 15 ? 9.977 2.402 13.711 1 93.56 15 GLY B C 1
ATOM 1526 O O . GLY B 1 15 ? 9.641 3.541 13.367 1 93.56 15 GLY B O 1
ATOM 1527 N N . GLN B 1 16 ? 9.539 1.75 14.797 1 92.62 16 GLN B N 1
ATOM 1528 C CA . GLN B 1 16 ? 8.547 2.393 15.648 1 92.62 16 GLN B CA 1
ATOM 1529 C C . GLN B 1 16 ? 9.102 3.672 16.266 1 92.62 16 GLN B C 1
ATOM 1531 O O . GLN B 1 16 ? 8.352 4.621 16.516 1 92.62 16 GLN B O 1
ATOM 1536 N N . ASP B 1 17 ? 10.398 3.777 16.516 1 93.12 17 ASP B N 1
ATOM 1537 C CA . ASP B 1 17 ? 11.039 4.887 17.203 1 93.12 17 ASP B CA 1
ATOM 1538 C C . ASP B 1 17 ? 10.82 6.203 16.469 1 93.12 17 ASP B C 1
ATOM 1540 O O . ASP B 1 17 ? 10.703 7.258 17.094 1 93.12 17 ASP B O 1
ATOM 1544 N N . THR B 1 18 ? 10.797 6.117 15.219 1 92.75 18 THR B N 1
ATOM 1545 C CA . THR B 1 18 ? 10.578 7.312 14.406 1 92.75 18 THR B CA 1
ATOM 1546 C C . THR B 1 18 ? 9.273 7.996 14.805 1 92.75 18 THR B C 1
ATOM 1548 O O . THR B 1 18 ? 9.234 9.219 14.992 1 92.75 18 THR B O 1
ATOM 1551 N N . PHE B 1 19 ? 8.281 7.277 15.039 1 92.75 19 PHE B N 1
ATOM 1552 C CA . PHE B 1 19 ? 6.961 7.836 15.305 1 92.75 19 PHE B CA 1
ATOM 1553 C C . PHE B 1 19 ? 6.805 8.172 16.781 1 92.75 19 PHE B C 1
ATOM 1555 O O . PHE B 1 19 ? 6.109 9.133 17.141 1 92.75 19 PHE B O 1
ATOM 1562 N N . ILE B 1 20 ? 7.41 7.453 17.609 1 89.38 20 ILE B N 1
ATOM 1563 C CA . ILE B 1 20 ? 7.406 7.77 19.031 1 89.38 20 ILE B CA 1
ATOM 1564 C C . ILE B 1 20 ? 8.086 9.117 19.266 1 89.38 20 ILE B C 1
ATOM 1566 O O . ILE B 1 20 ? 7.582 9.953 20.016 1 89.38 20 ILE B O 1
ATOM 1570 N N . GLU B 1 21 ? 9.141 9.328 18.594 1 86.19 21 GLU B N 1
ATOM 1571 C CA . GLU B 1 21 ? 9.898 10.57 18.719 1 86.19 21 GLU B CA 1
ATOM 1572 C C . GLU B 1 21 ? 9.148 11.742 18.094 1 86.19 21 GLU B C 1
ATOM 1574 O O . GLU B 1 21 ? 9.062 12.82 18.688 1 86.19 21 GLU B O 1
ATOM 1579 N N . LYS B 1 22 ? 8.641 11.508 16.922 1 83.19 22 LYS B N 1
ATOM 1580 C CA . LYS B 1 22 ? 8.086 12.609 16.141 1 83.19 22 LYS B CA 1
ATOM 1581 C C . LYS B 1 22 ? 6.621 12.852 16.484 1 83.19 22 LYS B C 1
ATOM 1583 O O . LYS B 1 22 ? 6.156 13.992 16.469 1 83.19 22 LYS B O 1
ATOM 1588 N N . ALA B 1 23 ? 5.918 11.797 16.688 1 75.19 23 ALA B N 1
ATOM 1589 C CA . ALA B 1 23 ? 4.488 11.945 16.953 1 75.19 23 ALA B CA 1
ATOM 1590 C C . ALA B 1 23 ? 4.184 11.812 18.438 1 75.19 23 ALA B C 1
ATOM 1592 O O . ALA B 1 23 ? 3.027 11.609 18.828 1 75.19 23 ALA B O 1
ATOM 1593 N N . GLY B 1 24 ? 5.215 11.812 19.266 1 67.38 24 GLY B N 1
ATOM 1594 C CA . GLY B 1 24 ? 5.09 11.625 20.703 1 67.38 24 GLY B CA 1
ATOM 1595 C C . GLY B 1 24 ? 4.043 12.523 21.328 1 67.38 24 GLY B C 1
ATOM 1596 O O . GLY B 1 24 ? 3.875 13.672 20.922 1 67.38 24 GLY B O 1
ATOM 1597 N N . GLY B 1 25 ? 3.234 11.828 22.25 1 67 25 GLY B N 1
ATOM 1598 C CA . GLY B 1 25 ? 2.184 12.531 22.969 1 67 25 GLY B CA 1
ATOM 1599 C C . GLY B 1 25 ? 0.865 12.562 22.219 1 67 25 GLY B C 1
ATOM 1600 O O . GLY B 1 25 ? -0.167 12.93 22.781 1 67 25 GLY B O 1
ATOM 1601 N N . SER B 1 26 ? 0.972 12.234 20.938 1 74.5 26 SER B N 1
ATOM 1602 C CA . SER B 1 26 ? -0.266 12.203 20.172 1 74.5 26 SER B CA 1
ATOM 1603 C C . SER B 1 26 ? -1.006 10.883 20.359 1 74.5 26 SER B C 1
ATOM 1605 O O . SER B 1 26 ? -0.43 9.906 20.828 1 74.5 26 SER B O 1
ATOM 1607 N N . GLU B 1 27 ? -2.305 10.953 20.031 1 79.06 27 GLU B N 1
ATOM 1608 C CA . GLU B 1 27 ? -3.156 9.773 20.094 1 79.06 27 GLU B CA 1
ATOM 1609 C C . GLU B 1 27 ? -2.652 8.688 19.156 1 79.06 27 GLU B C 1
ATOM 1611 O O . GLU B 1 27 ? -2.986 7.508 19.312 1 79.06 27 GLU B O 1
ATOM 1616 N N . ILE B 1 28 ? -1.801 9.078 18.25 1 82.44 28 ILE B N 1
ATOM 1617 C CA . ILE B 1 28 ? -1.316 8.172 17.219 1 82.44 28 ILE B CA 1
ATOM 1618 C C . ILE B 1 28 ? -0.494 7.055 17.859 1 82.44 28 ILE B C 1
ATOM 1620 O O . ILE B 1 28 ? -0.543 5.902 17.422 1 82.44 28 ILE B O 1
ATOM 1624 N N . ILE B 1 29 ? 0.168 7.355 18.922 1 82.31 29 ILE B N 1
ATOM 1625 C CA . ILE B 1 29 ? 1.059 6.395 19.562 1 82.31 29 ILE B CA 1
ATOM 1626 C C . ILE B 1 29 ? 0.247 5.215 20.094 1 82.31 29 ILE B C 1
ATOM 1628 O O . ILE B 1 29 ? 0.639 4.059 19.938 1 82.31 29 ILE B O 1
ATOM 1632 N N . GLY B 1 30 ? -0.862 5.586 20.625 1 86.69 30 GLY B N 1
ATOM 1633 C CA . GLY B 1 30 ? -1.723 4.535 21.141 1 86.69 30 GLY B CA 1
ATOM 1634 C C . GLY B 1 30 ? -2.428 3.748 20.062 1 86.69 30 GLY B C 1
ATOM 1635 O O . GLY B 1 30 ? -2.965 2.668 20.312 1 86.69 30 GLY B O 1
ATOM 1636 N N . GLN B 1 31 ? -2.344 4.25 18.812 1 90.44 31 GLN B N 1
ATOM 1637 C CA . GLN B 1 31 ? -3.082 3.646 17.703 1 90.44 31 GLN B CA 1
ATOM 1638 C C . GLN B 1 31 ? -2.145 2.914 16.75 1 90.44 31 GLN B C 1
ATOM 1640 O O . GLN B 1 31 ? -2.576 2.406 15.711 1 90.44 31 GLN B O 1
ATOM 1645 N N . MET B 1 32 ? -0.93 2.824 17.156 1 92.31 32 MET B N 1
ATOM 1646 C CA . MET B 1 32 ? 0.048 2.234 16.25 1 92.31 32 MET B CA 1
ATOM 1647 C C . MET B 1 32 ? -0.063 0.713 16.25 1 92.31 32 MET B C 1
ATOM 1649 O O . MET B 1 32 ? -0.298 0.1 17.281 1 92.31 32 MET B O 1
ATOM 1653 N N . TRP B 1 33 ? 0.05 0.146 15.016 1 93.19 33 TRP B N 1
ATOM 1654 C CA . TRP B 1 33 ? 0.301 -1.284 14.875 1 93.19 33 TRP B CA 1
ATOM 1655 C C . TRP B 1 33 ? 1.781 -1.599 15.062 1 93.19 33 TRP B C 1
ATOM 1657 O O . TRP B 1 33 ? 2.545 -1.63 14.094 1 93.19 33 TRP B O 1
ATOM 1667 N N . ALA B 1 34 ? 2.09 -1.801 16.344 1 91.81 34 ALA B N 1
ATOM 1668 C CA . ALA B 1 34 ? 3.486 -2.016 16.719 1 91.81 34 ALA B CA 1
ATOM 1669 C C . ALA B 1 34 ? 3.758 -3.488 17.016 1 91.81 34 ALA B C 1
ATOM 1671 O O . ALA B 1 34 ? 2.928 -4.168 17.609 1 91.81 34 ALA B O 1
ATOM 1672 N N . PHE B 1 35 ? 4.883 -4.02 16.547 1 91.31 35 PHE B N 1
ATOM 1673 C CA . PHE B 1 35 ? 5.293 -5.406 16.734 1 91.31 35 PHE B CA 1
ATOM 1674 C C . PHE B 1 35 ? 6.797 -5.555 16.531 1 91.31 35 PHE B C 1
ATOM 1676 O O . PHE B 1 35 ? 7.445 -4.66 15.984 1 91.31 35 PHE B O 1
ATOM 1683 N N . ASP B 1 36 ? 7.316 -6.676 16.984 1 90.5 36 ASP B N 1
ATOM 1684 C CA . ASP B 1 36 ? 8.727 -6.98 16.75 1 90.5 36 ASP B CA 1
ATOM 1685 C C . ASP B 1 36 ? 8.906 -7.77 15.461 1 90.5 36 ASP B C 1
ATOM 1687 O O . ASP B 1 36 ? 8.086 -8.625 15.133 1 90.5 36 ASP B O 1
ATOM 1691 N N . ASP B 1 37 ? 10 -7.363 14.758 1 87.06 37 ASP B N 1
ATOM 1692 C CA . ASP B 1 37 ? 10.328 -8.258 13.656 1 87.06 37 ASP B CA 1
ATOM 1693 C C . ASP B 1 37 ? 10.93 -9.562 14.164 1 87.06 37 ASP B C 1
ATOM 1695 O O . ASP B 1 37 ? 10.992 -9.797 15.375 1 87.06 37 ASP B O 1
ATOM 1699 N N . LYS B 1 38 ? 11.305 -10.453 13.234 1 86.25 38 LYS B N 1
ATOM 1700 C CA . LYS B 1 38 ? 11.781 -11.781 13.625 1 86.25 38 LYS B CA 1
ATOM 1701 C C . LYS B 1 38 ? 13.094 -11.688 14.391 1 86.25 38 LYS B C 1
ATOM 1703 O O . LYS B 1 38 ? 13.461 -12.609 15.117 1 86.25 38 LYS B O 1
ATOM 1708 N N . ALA B 1 39 ? 13.812 -10.562 14.227 1 88 39 ALA B N 1
ATOM 1709 C CA . ALA B 1 39 ? 15.062 -10.352 14.938 1 88 39 ALA B CA 1
ATOM 1710 C C . ALA B 1 39 ? 14.836 -9.602 16.25 1 88 39 ALA B C 1
ATOM 1712 O O . ALA B 1 39 ? 15.789 -9.258 16.953 1 88 39 ALA B O 1
ATOM 1713 N N . GLY B 1 40 ? 13.68 -9.266 16.547 1 90.12 40 GLY B N 1
ATOM 1714 C CA . GLY B 1 40 ? 13.352 -8.602 17.797 1 90.12 40 GLY B CA 1
ATOM 1715 C C . GLY B 1 40 ? 13.43 -7.09 17.703 1 90.12 40 GLY B C 1
ATOM 1716 O O . GLY B 1 40 ? 13.383 -6.395 18.719 1 90.12 40 GLY B O 1
ATOM 1717 N N . ARG B 1 41 ? 13.617 -6.57 16.578 1 92.25 41 ARG B N 1
ATOM 1718 C CA . ARG B 1 41 ? 13.641 -5.121 16.406 1 92.25 41 ARG B CA 1
ATOM 1719 C C . ARG B 1 41 ? 12.227 -4.543 16.406 1 92.25 41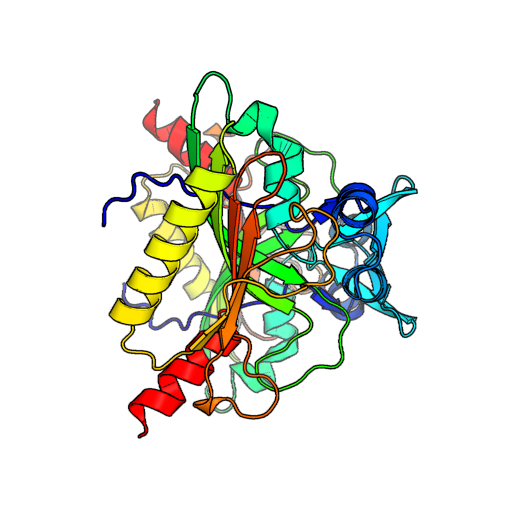 ARG B C 1
ATOM 1721 O O . ARG B 1 41 ? 11.344 -5.059 15.727 1 92.25 41 ARG B O 1
ATOM 1728 N N . PRO B 1 42 ? 12.008 -3.439 17.219 1 93.81 42 PRO B N 1
ATOM 1729 C CA . PRO B 1 42 ? 10.672 -2.834 17.25 1 93.81 42 PRO B CA 1
ATOM 1730 C C . PRO B 1 42 ? 10.297 -2.148 15.945 1 93.81 42 PRO B C 1
ATOM 1732 O O . PRO B 1 42 ? 10.977 -1.221 15.508 1 93.81 42 PRO B O 1
ATOM 1735 N N . CYS B 1 43 ? 9.219 -2.609 15.359 1 93.69 43 CYS B N 1
ATOM 1736 C CA . CYS B 1 43 ? 8.719 -2.07 14.094 1 93.69 43 CYS B CA 1
ATOM 1737 C C . CYS B 1 43 ? 7.246 -1.705 14.195 1 93.69 43 CYS B C 1
ATOM 1739 O O . C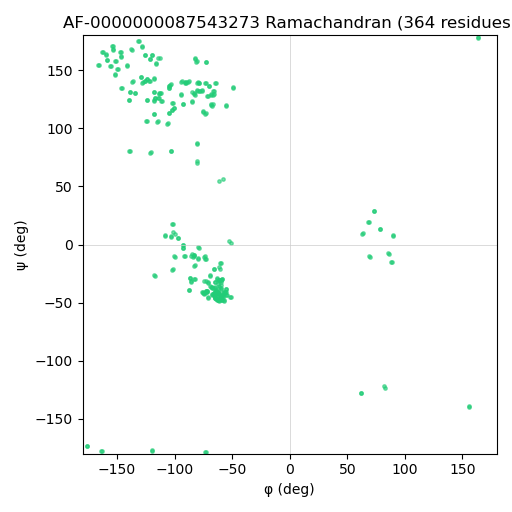YS B 1 43 ? 6.613 -1.941 15.227 1 93.69 43 CYS B O 1
ATOM 1741 N N . CYS B 1 44 ? 6.762 -1.036 13.188 1 94.19 44 CYS B N 1
ATOM 1742 C CA . CYS B 1 44 ? 5.34 -0.723 13.102 1 94.19 44 CYS B CA 1
ATOM 1743 C C . CYS B 1 44 ? 4.91 -0.502 11.656 1 94.19 44 CYS B C 1
ATOM 1745 O O . CYS B 1 44 ? 5.754 -0.307 10.781 1 94.19 44 CYS B O 1
ATOM 1747 N N . LEU B 1 45 ? 3.662 -0.745 11.422 1 94.88 45 LEU B N 1
ATOM 1748 C CA . LEU B 1 45 ? 3.055 -0.188 10.219 1 94.88 45 LEU B CA 1
ATOM 1749 C C . LEU B 1 45 ? 2.902 1.325 10.336 1 94.88 45 LEU B C 1
ATOM 1751 O O . LEU B 1 45 ? 2.516 1.834 11.391 1 94.88 45 LEU B O 1
ATOM 1755 N N . ILE B 1 46 ? 3.236 2.02 9.281 1 95.69 46 ILE B N 1
ATOM 1756 C CA . ILE B 1 46 ? 3.332 3.469 9.43 1 95.69 46 ILE B CA 1
ATOM 1757 C C . ILE B 1 46 ? 1.943 4.055 9.672 1 95.69 46 ILE B C 1
ATOM 1759 O O . ILE B 1 46 ? 1.002 3.762 8.93 1 95.69 46 ILE B O 1
ATOM 1763 N N . PRO B 1 47 ? 1.766 4.875 10.695 1 95.19 47 PRO B N 1
ATOM 1764 C CA . PRO B 1 47 ? 0.473 5.512 10.945 1 95.19 47 PRO B CA 1
ATOM 1765 C C . PRO B 1 47 ? 0.262 6.773 10.109 1 95.19 47 PRO B C 1
ATOM 1767 O O . PRO B 1 47 ? -0.861 7.273 10.016 1 95.19 47 PRO B O 1
ATOM 1770 N N . GLU B 1 48 ? 1.29 7.316 9.602 1 94.75 48 GLU B N 1
ATOM 1771 C CA . GLU B 1 48 ? 1.321 8.461 8.695 1 94.75 48 GLU B CA 1
ATOM 1772 C C . GLU B 1 48 ? 2.66 8.547 7.969 1 94.75 48 GLU B C 1
ATOM 1774 O O . GLU B 1 48 ? 3.637 7.914 8.375 1 94.75 48 GLU B O 1
ATOM 1779 N N . ALA B 1 49 ? 2.684 9.359 6.93 1 96.19 49 ALA B N 1
ATOM 1780 C CA . ALA B 1 49 ? 3.852 9.312 6.055 1 96.19 49 ALA B CA 1
ATOM 1781 C C . ALA B 1 49 ? 4.797 10.477 6.332 1 96.19 49 ALA B C 1
ATOM 1783 O O . ALA B 1 49 ? 5.992 10.398 6.031 1 96.19 49 ALA B O 1
ATOM 1784 N N . THR B 1 50 ? 4.336 11.547 6.914 1 96 50 THR B N 1
ATOM 1785 C CA . THR B 1 50 ? 5.098 12.789 7.027 1 96 50 THR B CA 1
ATOM 1786 C C . THR B 1 50 ? 6.402 12.555 7.785 1 96 50 THR B C 1
ATOM 1788 O O . THR B 1 50 ? 7.453 13.055 7.387 1 96 50 THR B O 1
ATOM 1791 N N . ALA B 1 51 ? 6.352 11.805 8.867 1 95.06 51 ALA B N 1
ATOM 1792 C CA . ALA B 1 51 ? 7.512 11.586 9.727 1 95.06 51 ALA B CA 1
ATOM 1793 C C . ALA B 1 51 ? 8.656 10.938 8.953 1 95.06 51 ALA B C 1
ATOM 1795 O O . ALA B 1 51 ? 9.828 11.148 9.266 1 95.06 51 ALA B O 1
ATOM 1796 N N . LEU B 1 52 ? 8.328 10.156 7.965 1 96.06 52 LEU B N 1
ATOM 1797 C CA . LEU B 1 52 ? 9.344 9.477 7.176 1 96.06 52 LEU B CA 1
ATOM 1798 C C . LEU B 1 52 ? 10.164 10.477 6.363 1 96.06 52 LEU B C 1
ATOM 1800 O O . LEU B 1 52 ? 11.367 10.305 6.18 1 96.06 52 LEU B O 1
ATOM 1804 N N . PHE B 1 53 ? 9.539 11.477 5.879 1 97.19 53 PHE B N 1
ATOM 1805 C CA . PHE B 1 53 ? 10.227 12.516 5.121 1 97.19 53 PHE B CA 1
ATOM 1806 C C . PHE B 1 53 ? 11.148 13.32 6.027 1 97.19 53 PHE B C 1
ATOM 1808 O O . PHE B 1 53 ? 12.242 13.727 5.609 1 97.19 53 PHE B O 1
ATOM 1815 N N . GLN B 1 54 ? 10.703 13.531 7.223 1 96.06 54 GLN B N 1
ATOM 1816 C CA . GLN B 1 54 ? 11.57 14.172 8.203 1 96.06 54 GLN B CA 1
ATOM 1817 C C . GLN B 1 54 ? 12.805 13.32 8.484 1 96.06 54 GLN B C 1
ATOM 1819 O O . GLN B 1 54 ? 13.93 13.828 8.477 1 96.06 54 GLN B O 1
ATOM 1824 N N . GLU B 1 55 ? 12.531 12.078 8.703 1 95.12 55 GLU B N 1
ATOM 1825 C CA . GLU B 1 55 ? 13.609 11.148 9.031 1 95.12 55 GLU B CA 1
ATOM 1826 C C . GLU B 1 55 ? 14.617 11.047 7.895 1 95.12 55 GLU B C 1
ATOM 1828 O O . GLU B 1 55 ? 15.82 10.93 8.133 1 95.12 55 GLU B O 1
ATOM 1833 N N . ARG B 1 56 ? 14.164 11.109 6.676 1 96.44 56 ARG B N 1
ATOM 1834 C CA . ARG B 1 56 ? 15.023 10.906 5.516 1 96.44 56 ARG B CA 1
ATOM 1835 C C . ARG B 1 56 ? 15.391 12.234 4.871 1 96.44 56 ARG B C 1
ATOM 1837 O O . ARG B 1 56 ? 15.789 12.281 3.703 1 96.44 56 ARG B O 1
ATOM 1844 N N . ASN B 1 57 ? 15.234 13.281 5.539 1 96.62 57 ASN B N 1
ATOM 1845 C CA . ASN B 1 57 ? 15.438 14.625 5.02 1 96.62 57 ASN B CA 1
ATOM 1846 C C . ASN B 1 57 ? 16.797 14.773 4.352 1 96.62 57 ASN B C 1
ATOM 1848 O O . ASN B 1 57 ? 16.906 15.289 3.236 1 96.62 57 ASN B O 1
ATOM 1852 N N . ASN B 1 58 ? 17.859 14.266 4.977 1 95.62 58 ASN B N 1
ATOM 1853 C CA . ASN B 1 58 ? 19.203 14.445 4.457 1 95.62 58 ASN B CA 1
ATOM 1854 C C . ASN B 1 58 ? 19.375 13.812 3.08 1 95.62 58 ASN B C 1
ATOM 1856 O O . ASN B 1 58 ? 19.938 14.422 2.17 1 95.62 58 ASN B O 1
ATOM 1860 N N . VAL B 1 59 ? 18.828 12.68 2.961 1 95.38 59 VAL B N 1
ATOM 1861 C CA . VAL B 1 59 ? 18.969 11.938 1.713 1 95.38 59 VAL B CA 1
ATOM 1862 C C . VAL B 1 59 ? 18.062 12.539 0.647 1 95.38 59 VAL B C 1
ATOM 1864 O O . VAL B 1 59 ? 18.469 12.703 -0.506 1 95.38 59 VAL B O 1
ATOM 1867 N N . LEU B 1 60 ? 16.859 12.906 1.017 1 95.81 60 LEU B N 1
ATOM 1868 C CA . LEU B 1 60 ? 15.867 13.391 0.065 1 95.81 60 LEU B CA 1
ATOM 1869 C C . LEU B 1 60 ? 16.203 14.797 -0.407 1 95.81 60 LEU B C 1
ATOM 1871 O O . LEU B 1 60 ? 16.031 15.125 -1.586 1 95.81 60 LEU B O 1
ATOM 1875 N N . LEU B 1 61 ? 16.609 15.586 0.53 1 95.38 61 LEU B N 1
ATOM 1876 C CA . LEU B 1 61 ? 16.969 16.969 0.184 1 95.38 61 LEU B CA 1
ATOM 1877 C C . LEU B 1 61 ? 18.312 17.016 -0.527 1 95.38 61 LEU B C 1
ATOM 1879 O O . LEU B 1 61 ? 18.484 17.75 -1.499 1 95.38 61 LEU B O 1
ATOM 1883 N N . GLY B 1 62 ? 19.188 16.281 -0.048 1 94.06 62 GLY B N 1
ATOM 1884 C CA . GLY B 1 62 ? 20.531 16.297 -0.612 1 94.06 62 GLY B CA 1
ATOM 1885 C C . GLY B 1 62 ? 21.203 17.656 -0.498 1 94.06 62 GLY B C 1
ATOM 1886 O O . GLY B 1 62 ? 21.266 18.234 0.589 1 94.06 62 GLY B O 1
ATOM 1887 N N . SER B 1 63 ? 21.703 18.125 -1.718 1 93.94 63 SER B N 1
ATOM 1888 C CA . SER B 1 63 ? 22.406 19.406 -1.743 1 93.94 63 SER B CA 1
ATOM 1889 C C . SER B 1 63 ? 21.484 20.531 -2.172 1 93.94 63 SER B C 1
ATOM 1891 O O . SER B 1 63 ? 21.906 21.688 -2.277 1 93.94 63 SER B O 1
ATOM 1893 N N . ARG B 1 64 ? 20.312 20.219 -2.314 1 95.5 64 ARG B N 1
ATOM 1894 C CA . ARG B 1 64 ? 19.359 21.203 -2.771 1 95.5 64 ARG B CA 1
ATOM 1895 C C . ARG B 1 64 ? 18.891 22.094 -1.621 1 95.5 64 ARG B C 1
ATOM 1897 O O . ARG B 1 64 ? 18.953 21.688 -0.458 1 95.5 64 ARG B O 1
ATOM 1904 N N . ASP B 1 65 ? 18.438 23.219 -1.987 1 95.19 65 ASP B N 1
ATOM 1905 C CA . ASP B 1 65 ? 17.906 24.125 -0.983 1 95.19 65 ASP B CA 1
ATOM 1906 C C . ASP B 1 65 ? 16.469 23.781 -0.634 1 95.19 65 ASP B C 1
ATOM 1908 O O . ASP B 1 65 ? 16 24.047 0.477 1 95.19 65 ASP B O 1
ATOM 1912 N N . GLU B 1 66 ? 15.797 23.234 -1.596 1 97.06 66 GLU B N 1
ATOM 1913 C CA . GLU B 1 66 ? 14.398 22.844 -1.434 1 97.06 66 GLU B CA 1
ATOM 1914 C C . GLU B 1 66 ? 14.047 21.672 -2.346 1 97.06 66 GLU B C 1
ATOM 1916 O O . GLU B 1 66 ? 14.562 21.578 -3.461 1 97.06 66 GLU B O 1
ATOM 1921 N N . ALA B 1 67 ? 13.195 20.844 -1.883 1 97.81 67 ALA B N 1
ATOM 1922 C CA . ALA B 1 67 ? 12.672 19.719 -2.658 1 97.81 67 ALA B CA 1
ATOM 1923 C C . ALA B 1 67 ? 11.219 19.438 -2.291 1 97.81 67 ALA B C 1
ATOM 1925 O O . ALA B 1 67 ? 10.852 19.469 -1.113 1 97.81 67 ALA B O 1
ATOM 1926 N N . MET B 1 68 ? 10.422 19.234 -3.281 1 98.19 68 MET B N 1
ATOM 1927 C CA . MET B 1 68 ? 9.008 18.953 -3.076 1 98.19 68 MET B CA 1
ATOM 1928 C C . MET B 1 68 ? 8.664 17.531 -3.51 1 98.19 68 MET B C 1
ATOM 1930 O O . MET B 1 68 ? 9.039 17.109 -4.602 1 98.19 68 MET B O 1
ATOM 1934 N N . PHE B 1 69 ? 7.98 16.828 -2.605 1 98.25 69 PHE B N 1
ATOM 1935 C CA . PHE B 1 69 ? 7.582 15.461 -2.873 1 98.25 69 PHE B CA 1
ATOM 1936 C C . PHE B 1 69 ? 6.078 15.281 -2.682 1 98.25 69 PHE B C 1
ATOM 1938 O O . PHE B 1 69 ? 5.492 15.859 -1.764 1 98.25 69 PHE B O 1
ATOM 1945 N N . PHE B 1 70 ? 5.461 14.523 -3.523 1 97.69 70 PHE B N 1
ATOM 1946 C CA . PHE B 1 70 ? 4.109 14.039 -3.264 1 97.69 70 PHE B CA 1
ATOM 1947 C C . PHE B 1 70 ? 4.098 12.523 -3.133 1 97.69 70 PHE B C 1
ATOM 1949 O O . PHE B 1 70 ? 5.02 11.844 -3.594 1 97.69 70 PHE B O 1
ATOM 1956 N N . TYR B 1 71 ? 3.1 12.039 -2.436 1 96.56 71 TYR B N 1
ATOM 1957 C CA . TYR B 1 71 ? 3.01 10.602 -2.193 1 96.56 71 TYR B CA 1
ATOM 1958 C C . TYR B 1 71 ? 1.558 10.164 -2.057 1 96.56 71 TYR B C 1
ATOM 1960 O O . TYR B 1 71 ? 0.681 10.977 -1.762 1 96.56 71 TYR B O 1
ATOM 1968 N N . VAL B 1 72 ? 1.293 8.961 -2.406 1 94.56 72 VAL B N 1
ATOM 1969 C CA . VAL B 1 72 ? 0.1 8.195 -2.045 1 94.56 72 VAL B CA 1
ATOM 1970 C C . VAL B 1 72 ? 0.495 6.973 -1.227 1 94.56 72 VAL B C 1
ATOM 1972 O O . VAL B 1 72 ? 1.176 6.074 -1.729 1 94.56 72 VAL B O 1
ATOM 1975 N N . ALA B 1 73 ? 0.107 7.008 0.015 1 95 73 ALA B N 1
ATOM 1976 C CA . ALA B 1 73 ? 0.578 5.973 0.931 1 95 73 ALA B CA 1
ATOM 1977 C C . ALA B 1 73 ? -0.589 5.312 1.66 1 95 73 ALA B C 1
ATOM 1979 O O . ALA B 1 73 ? -1.559 5.98 2.025 1 95 73 ALA B O 1
ATOM 1980 N N . ARG B 1 74 ? -0.474 4.027 1.792 1 93.56 74 ARG B N 1
ATOM 1981 C CA . ARG B 1 74 ? -1.359 3.363 2.742 1 93.56 74 ARG B CA 1
ATOM 1982 C C . ARG B 1 74 ? -0.837 3.506 4.168 1 93.56 74 ARG B C 1
ATOM 1984 O O . ARG B 1 74 ? 0.349 3.289 4.426 1 93.56 74 ARG B O 1
ATOM 1991 N N . CYS B 1 75 ? -1.717 3.879 5.035 1 95.75 75 CYS B N 1
ATOM 1992 C CA . CYS B 1 75 ? -1.384 4.07 6.441 1 95.75 75 CYS B CA 1
ATOM 1993 C C . CYS B 1 75 ? -2.305 3.25 7.34 1 95.75 75 CYS B C 1
ATOM 1995 O O . CYS B 1 75 ? -3.365 2.801 6.898 1 95.75 75 CYS B O 1
ATOM 1997 N N . TYR B 1 76 ? -1.834 3.096 8.594 1 94.69 76 TYR B N 1
ATOM 1998 C CA . TYR B 1 76 ? -2.486 2.119 9.461 1 94.69 76 TYR B CA 1
ATOM 1999 C C . TYR B 1 76 ? -2.623 2.654 10.883 1 94.69 76 TYR B C 1
ATOM 2001 O O . TYR B 1 76 ? -1.627 3.012 11.516 1 94.69 76 TYR B O 1
ATOM 2009 N N . ARG B 1 77 ? -3.812 2.666 11.383 1 93 77 ARG B N 1
ATOM 2010 C CA . ARG B 1 77 ? -4.098 3.059 12.766 1 93 77 ARG B CA 1
ATOM 2011 C C . ARG B 1 77 ? -5.137 2.135 13.391 1 93 77 ARG B C 1
ATOM 2013 O O . ARG B 1 77 ? -6.156 1.823 12.773 1 93 77 ARG B O 1
ATOM 2020 N N . TYR B 1 78 ? -4.727 1.719 14.586 1 90.81 78 TYR B N 1
ATOM 2021 C CA . TYR B 1 78 ? -5.641 0.841 15.305 1 90.81 78 TYR B CA 1
ATOM 2022 C C . TYR B 1 78 ? -6.734 1.645 16 1 90.81 78 TYR B C 1
ATOM 2024 O O . TYR B 1 78 ? -6.758 1.729 17.234 1 90.81 78 TYR B O 1
ATOM 2032 N N . GLU B 1 79 ? -7.57 2.164 15.242 1 87.38 79 GLU B N 1
ATOM 2033 C CA . GLU B 1 79 ? -8.688 2.943 15.758 1 87.38 79 GLU B CA 1
ATOM 2034 C C . GLU B 1 79 ? -10.016 2.236 15.508 1 87.38 79 GLU B C 1
ATOM 2036 O O . GLU B 1 79 ? -10.078 1.277 14.734 1 87.38 79 GLU B O 1
ATOM 2041 N N . ARG B 1 80 ? -11.023 2.645 16.281 1 85.12 80 ARG B N 1
ATOM 2042 C CA . ARG B 1 80 ? -12.367 2.146 15.992 1 85.12 80 ARG B CA 1
ATOM 2043 C C . ARG B 1 80 ? -12.875 2.676 14.656 1 85.12 80 ARG B C 1
ATOM 2045 O O . ARG B 1 80 ? -12.984 3.889 14.461 1 85.12 80 ARG B O 1
ATOM 2052 N N . PRO B 1 81 ? -13.148 1.664 13.836 1 85.31 81 PRO B N 1
ATOM 2053 C CA . PRO B 1 81 ? -13.523 2.117 12.492 1 85.31 81 PRO B CA 1
ATOM 2054 C C . PRO B 1 81 ? -14.828 2.906 12.477 1 85.31 81 PRO B C 1
ATOM 2056 O O . PRO B 1 81 ? -15.742 2.604 13.242 1 85.31 81 PRO B O 1
ATOM 2059 N N . GLN B 1 82 ? -14.852 3.973 11.688 1 82.25 82 GLN B N 1
ATOM 2060 C CA . GLN B 1 82 ? -16.031 4.77 11.359 1 82.25 82 GLN B CA 1
ATOM 2061 C C . GLN B 1 82 ? -16.047 5.133 9.875 1 82.25 82 GLN B C 1
ATOM 2063 O O . GLN B 1 82 ? -15.078 4.875 9.156 1 82.25 82 GLN B O 1
ATOM 2068 N N . ALA B 1 83 ? -17.156 5.625 9.453 1 79.38 83 ALA B N 1
ATOM 2069 C CA . ALA B 1 83 ? -17.25 5.977 8.039 1 79.38 83 ALA B CA 1
ATOM 2070 C C . ALA B 1 83 ? -16.141 6.941 7.645 1 79.38 83 ALA B C 1
ATOM 2072 O O . ALA B 1 83 ? -15.992 8.008 8.242 1 79.38 83 ALA B O 1
ATOM 2073 N N . GLY B 1 84 ? -15.32 6.531 6.715 1 79.75 84 GLY B N 1
ATOM 2074 C CA . GLY B 1 84 ? -14.227 7.367 6.234 1 79.75 84 GLY B CA 1
ATOM 2075 C C . GLY B 1 84 ? -12.977 7.262 7.082 1 79.75 84 GLY B C 1
ATOM 2076 O O . GLY B 1 84 ? -11.953 7.871 6.766 1 79.75 84 GLY B O 1
ATOM 2077 N N . ARG B 1 85 ? -13.125 6.543 8.211 1 81.62 85 ARG B N 1
ATOM 2078 C CA . ARG B 1 85 ? -11.984 6.309 9.086 1 81.62 85 ARG B CA 1
ATOM 2079 C C . ARG B 1 85 ? -11.781 4.816 9.336 1 81.62 85 ARG B C 1
ATOM 2081 O O . ARG B 1 85 ? -12.516 4.215 10.125 1 81.62 85 ARG B O 1
ATOM 2088 N N . TYR B 1 86 ? -10.758 4.301 8.695 1 88.38 86 TYR B N 1
ATOM 2089 C CA . TYR B 1 86 ? -10.492 2.869 8.758 1 88.38 86 TYR B CA 1
ATOM 2090 C C . TYR B 1 86 ? -9.117 2.592 9.359 1 88.38 86 TYR B C 1
ATOM 2092 O O . TYR B 1 86 ? -8.312 3.506 9.523 1 88.38 86 TYR B O 1
ATOM 2100 N N . ARG B 1 87 ? -8.977 1.358 9.766 1 91.62 87 ARG B N 1
ATOM 2101 C CA . ARG B 1 87 ? -7.695 0.974 10.344 1 91.62 87 ARG B CA 1
ATOM 2102 C C . ARG B 1 87 ? -6.605 0.944 9.281 1 91.62 87 ARG B C 1
ATOM 2104 O O . ARG B 1 87 ? -5.418 1.009 9.602 1 91.62 87 ARG B O 1
ATOM 2111 N N . GLU B 1 88 ? -6.992 0.724 8.102 1 93.12 88 GLU B N 1
ATOM 2112 C CA . GLU B 1 88 ? -6.176 0.91 6.906 1 93.12 88 GLU B CA 1
ATOM 2113 C C . GLU B 1 88 ? -6.777 1.963 5.98 1 93.12 88 GLU B C 1
ATOM 2115 O O . GLU B 1 88 ? -7.953 1.877 5.617 1 93.12 88 GLU B O 1
ATOM 2120 N N 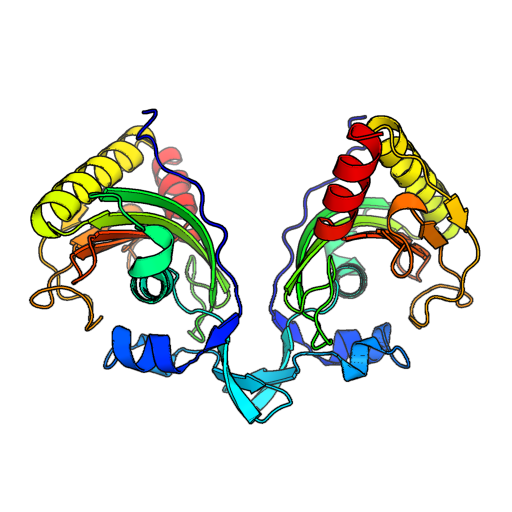. PHE B 1 89 ? -5.961 3.018 5.66 1 93.56 89 PHE B N 1
ATOM 2121 C CA . PHE B 1 89 ? -6.492 4.098 4.84 1 93.56 89 PHE B CA 1
ATOM 2122 C C . PHE B 1 89 ? -5.406 4.676 3.934 1 93.56 89 PHE B C 1
ATOM 2124 O O . PHE B 1 89 ? -4.223 4.395 4.121 1 93.56 89 PHE B O 1
ATOM 2131 N N . THR B 1 90 ? -5.848 5.434 2.955 1 94.25 90 THR B N 1
ATOM 2132 C CA . THR B 1 90 ? -4.922 6.02 1.993 1 94.25 90 THR B CA 1
ATOM 2133 C C . THR B 1 90 ? -4.664 7.488 2.314 1 94.25 90 THR B C 1
ATOM 2135 O O . THR B 1 90 ? -5.602 8.281 2.432 1 94.25 90 THR B O 1
ATOM 2138 N N . GLN B 1 91 ? -3.455 7.777 2.523 1 96.19 91 GLN B N 1
ATOM 2139 C CA . GLN B 1 91 ? -3.035 9.156 2.729 1 96.19 91 GLN B CA 1
ATOM 2140 C C . GLN B 1 91 ? -2.377 9.727 1.475 1 96.19 91 GLN B C 1
ATOM 2142 O O . GLN B 1 91 ? -1.38 9.18 0.992 1 96.19 91 GLN B O 1
ATOM 2147 N N . LEU B 1 92 ? -2.963 10.695 0.913 1 97.44 92 LEU B N 1
ATOM 2148 C CA . LEU B 1 92 ? -2.34 11.523 -0.116 1 97.44 92 LEU B CA 1
ATOM 2149 C C . LEU B 1 92 ? -1.712 12.773 0.495 1 97.44 92 LEU B C 1
ATOM 2151 O O . LEU B 1 92 ? -2.359 13.484 1.268 1 97.44 92 LEU B O 1
ATOM 2155 N N . GLY B 1 93 ? -0.394 13.016 0.122 1 97.81 93 GLY B N 1
ATOM 2156 C CA . GLY B 1 93 ? 0.204 14.172 0.775 1 97.81 93 GLY B CA 1
ATOM 2157 C C . GLY B 1 93 ? 1.325 14.797 -0.03 1 97.81 93 GLY B C 1
ATOM 2158 O O . GLY B 1 93 ? 1.683 14.297 -1.1 1 97.81 93 GLY B O 1
ATOM 2159 N N . LEU B 1 94 ? 1.728 15.914 0.448 1 98.31 94 LEU B N 1
ATOM 2160 C CA . LEU B 1 94 ? 2.807 16.719 -0.119 1 98.31 94 LEU B CA 1
ATOM 2161 C C . LEU B 1 94 ? 3.748 17.203 0.974 1 98.31 94 LEU B C 1
ATOM 2163 O O . LEU B 1 94 ? 3.299 17.656 2.029 1 98.31 94 LEU B O 1
ATOM 2167 N N . GLU B 1 95 ? 5.016 17 0.737 1 98.62 95 GLU B N 1
ATOM 2168 C CA . GLU B 1 95 ? 6.059 17.469 1.65 1 98.62 95 GLU B CA 1
ATOM 2169 C C . GLU B 1 95 ? 7.066 18.359 0.933 1 98.62 95 GLU B C 1
ATOM 2171 O O . GLU B 1 95 ? 7.629 17.969 -0.094 1 98.62 95 GLU B O 1
ATOM 2176 N N . ILE B 1 96 ? 7.227 19.516 1.452 1 98.44 96 ILE B N 1
ATOM 2177 C CA . ILE B 1 96 ? 8.25 20.438 0.979 1 98.44 96 ILE B CA 1
ATOM 2178 C C . ILE B 1 96 ? 9.398 20.5 1.985 1 98.44 96 ILE B C 1
ATOM 2180 O O . ILE B 1 96 ? 9.258 21.094 3.061 1 98.44 96 ILE B O 1
ATOM 2184 N N . LEU B 1 97 ? 10.453 19.875 1.644 1 98.44 97 LEU B N 1
ATOM 2185 C CA . LEU B 1 97 ? 11.656 19.938 2.467 1 98.44 97 LEU B CA 1
ATOM 2186 C C . LEU B 1 97 ? 12.461 21.203 2.15 1 98.44 97 LEU B C 1
ATOM 2188 O O . LEU B 1 97 ? 12.703 21.5 0.982 1 98.44 97 LEU B O 1
ATOM 2192 N N . SER B 1 98 ? 12.781 21.891 3.16 1 97.62 98 SER B N 1
ATOM 2193 C CA . SER B 1 98 ? 13.414 23.203 2.992 1 97.62 98 SER B CA 1
ATOM 2194 C C . SER B 1 98 ? 14.008 23.703 4.305 1 97.62 98 SER B C 1
ATOM 2196 O O . SER B 1 98 ? 13.523 23.359 5.383 1 97.62 98 SER B O 1
ATOM 2198 N N . SER B 1 99 ? 15.047 24.578 4.188 1 95.81 99 SER B N 1
ATOM 2199 C CA . SER B 1 99 ? 15.625 25.219 5.367 1 95.81 99 SER B CA 1
ATOM 2200 C C . SER B 1 99 ? 14.766 26.391 5.84 1 95.81 99 SER B C 1
ATOM 2202 O O . SER B 1 99 ? 15.039 26.984 6.883 1 95.81 99 SER B O 1
ATOM 2204 N N . THR B 1 100 ? 13.727 26.703 5.152 1 96.56 100 THR B N 1
ATOM 2205 C CA . THR B 1 100 ? 12.797 27.766 5.5 1 96.56 100 THR B CA 1
ATOM 2206 C C . THR B 1 100 ? 11.391 27.219 5.684 1 96.56 100 THR B C 1
ATOM 2208 O O . THR B 1 100 ? 10.516 27.453 4.844 1 96.56 100 THR B O 1
ATOM 2211 N N . PRO B 1 101 ? 11.133 26.656 6.797 1 96.81 101 PRO B N 1
ATOM 2212 C CA . PRO B 1 101 ? 9.852 25.984 7.02 1 96.81 101 PRO B CA 1
ATOM 2213 C C . PRO B 1 101 ? 8.664 26.922 6.902 1 96.81 101 PRO B C 1
ATOM 2215 O O . PRO B 1 101 ? 7.59 26.531 6.441 1 96.81 101 PRO B O 1
ATOM 2218 N N . ALA B 1 102 ? 8.812 28.188 7.25 1 95.44 102 ALA B N 1
ATOM 2219 C CA . ALA B 1 102 ? 7.719 29.156 7.176 1 95.44 102 ALA B CA 1
ATOM 2220 C C . ALA B 1 102 ? 7.285 29.375 5.73 1 95.44 102 ALA B C 1
ATOM 2222 O O . ALA B 1 102 ? 6.086 29.422 5.434 1 95.44 102 ALA B O 1
ATOM 2223 N N . GLN B 1 103 ? 8.242 29.547 4.938 1 97.12 103 GLN B N 1
ATOM 2224 C CA . GLN B 1 103 ? 7.949 29.734 3.518 1 97.12 103 GLN B CA 1
ATOM 2225 C C . GLN B 1 103 ? 7.336 28.469 2.918 1 97.12 103 GLN B C 1
ATOM 2227 O O . GLN B 1 103 ? 6.398 28.547 2.123 1 97.12 103 GLN B O 1
ATOM 2232 N N . ALA B 1 104 ? 7.887 27.359 3.299 1 97.38 104 ALA B N 1
ATOM 2233 C CA . ALA B 1 104 ? 7.348 26.078 2.836 1 97.38 104 ALA B CA 1
ATOM 2234 C C . ALA B 1 104 ? 5.895 25.906 3.266 1 97.38 104 ALA B C 1
ATOM 2236 O O . ALA B 1 104 ? 5.074 25.391 2.51 1 97.38 104 ALA B O 1
ATOM 2237 N N . LEU B 1 105 ? 5.586 26.344 4.438 1 96.88 105 LEU B N 1
ATOM 2238 C CA . LEU B 1 105 ? 4.23 26.25 4.965 1 96.88 105 LEU B CA 1
ATOM 2239 C C . LEU B 1 105 ? 3.254 27.047 4.105 1 96.88 105 LEU B C 1
ATOM 2241 O O . LEU B 1 105 ? 2.193 26.547 3.73 1 96.88 105 LEU B O 1
ATOM 2245 N N . GLN B 1 106 ? 3.65 28.219 3.818 1 96.62 106 GLN B N 1
ATOM 2246 C CA . GLN B 1 106 ? 2.799 29.062 2.986 1 96.62 106 GLN B CA 1
ATOM 2247 C C . GLN B 1 106 ? 2.547 28.422 1.627 1 96.62 106 GLN B C 1
ATOM 2249 O O . GLN B 1 106 ? 1.411 28.391 1.146 1 96.62 106 GLN B O 1
ATOM 2254 N N . ARG B 1 107 ? 3.545 27.938 1.108 1 96.88 107 ARG B N 1
ATOM 2255 C CA . ARG B 1 107 ? 3.432 27.281 -0.188 1 96.88 107 ARG B CA 1
ATOM 2256 C C . ARG B 1 107 ? 2.561 26.031 -0.093 1 96.88 107 ARG B C 1
ATOM 2258 O O . ARG B 1 107 ? 1.715 25.781 -0.958 1 96.88 107 ARG B O 1
ATOM 2265 N N . SER B 1 108 ? 2.805 25.234 0.915 1 97.06 108 SER B N 1
ATOM 2266 C CA . SER B 1 108 ? 2.029 24.016 1.122 1 97.06 108 SER B CA 1
ATOM 2267 C C . SER B 1 108 ? 0.543 24.328 1.273 1 97.06 108 SER B C 1
ATOM 2269 O O . SER B 1 108 ? -0.302 23.625 0.708 1 97.06 108 SER B O 1
ATOM 2271 N N . GLN B 1 109 ? 0.242 25.344 1.966 1 96.88 109 GLN B N 1
ATOM 2272 C CA . GLN B 1 109 ? -1.146 25.75 2.164 1 96.88 109 GLN B CA 1
ATOM 2273 C C . GLN B 1 109 ? -1.783 26.188 0.849 1 96.88 109 GLN B C 1
ATOM 2275 O O . GLN B 1 109 ? -2.934 25.844 0.565 1 96.88 109 GLN B O 1
ATOM 2280 N N . ALA B 1 110 ? -1.043 26.938 0.108 1 97.12 110 ALA B N 1
ATOM 2281 C CA . ALA B 1 110 ? -1.539 27.391 -1.184 1 97.12 110 ALA B CA 1
ATOM 2282 C C . ALA B 1 110 ? -1.827 26.219 -2.117 1 97.12 110 ALA B C 1
ATOM 2284 O O . ALA B 1 110 ? -2.863 26.188 -2.783 1 97.12 110 ALA B O 1
ATOM 2285 N N . ILE B 1 111 ? -0.945 25.328 -2.113 1 97 111 ILE B N 1
ATOM 2286 C CA . ILE B 1 111 ? -1.11 24.156 -2.965 1 97 111 ILE B CA 1
ATOM 2287 C C . ILE B 1 111 ? -2.318 23.344 -2.498 1 97 111 ILE B C 1
ATOM 2289 O O . ILE B 1 111 ? -3.123 22.891 -3.314 1 97 111 ILE B O 1
ATOM 2293 N N . CYS B 1 112 ? -2.41 23.172 -1.237 1 97.12 112 CYS B N 1
ATOM 2294 C CA . CYS B 1 112 ? -3.539 22.453 -0.665 1 97.12 112 CYS B CA 1
ATOM 2295 C C . CYS B 1 112 ? -4.859 23.094 -1.062 1 97.12 112 CYS B C 1
ATOM 2297 O O . CYS B 1 112 ? -5.762 22.422 -1.561 1 97.12 112 CYS B O 1
ATOM 2299 N N . SER B 1 113 ? -4.945 24.359 -0.919 1 96.88 113 SER B N 1
ATOM 2300 C CA . SER B 1 113 ? -6.156 25.094 -1.269 1 96.88 113 SER B CA 1
ATOM 2301 C C . SER B 1 113 ? -6.453 24.984 -2.76 1 96.88 113 SER B C 1
ATOM 2303 O O . SER B 1 113 ? -7.605 24.781 -3.154 1 96.88 113 SER B O 1
ATOM 2305 N N . GLY B 1 114 ? -5.504 25.188 -3.518 1 96 114 GLY B N 1
ATOM 2306 C CA . GLY B 1 114 ? -5.684 25.047 -4.953 1 96 114 GLY B CA 1
ATOM 2307 C C . GLY B 1 114 ? -6.227 23.688 -5.355 1 96 114 GLY B C 1
ATOM 2308 O O . GLY B 1 114 ? -7.105 23.594 -6.215 1 96 114 GLY B O 1
ATOM 2309 N N . PHE B 1 115 ? -5.684 22.719 -4.742 1 95.31 115 PHE B N 1
ATOM 2310 C CA . PHE B 1 115 ? -6.113 21.344 -5.016 1 95.31 115 PHE B CA 1
ATOM 2311 C C . PHE B 1 115 ? -7.582 21.172 -4.66 1 95.31 115 PHE B C 1
ATOM 2313 O O . PHE B 1 115 ? -8.352 20.609 -5.449 1 95.31 115 PHE B O 1
ATOM 2320 N N . LEU B 1 116 ? -7.965 21.594 -3.523 1 95.38 116 LEU B N 1
ATOM 2321 C CA . LEU B 1 116 ? -9.344 21.453 -3.059 1 95.38 116 LEU B CA 1
ATOM 2322 C C . LEU B 1 116 ? -10.297 22.266 -3.914 1 95.38 116 LEU B C 1
ATOM 2324 O O . LEU B 1 116 ? -11.414 21.844 -4.199 1 95.38 116 LEU B O 1
ATOM 2328 N N . ASP B 1 117 ? -9.852 23.438 -4.344 1 95.06 117 ASP B N 1
ATOM 2329 C CA . ASP B 1 117 ? -10.648 24.281 -5.238 1 95.06 117 ASP B CA 1
ATOM 2330 C C . ASP B 1 117 ? -10.898 23.578 -6.57 1 95.06 117 ASP B C 1
ATOM 2332 O O . ASP B 1 117 ? -12 23.656 -7.121 1 95.06 117 ASP B O 1
ATOM 2336 N N . LEU B 1 118 ? -9.883 22.969 -6.996 1 92.56 118 LEU B N 1
ATOM 2337 C CA . LEU B 1 118 ? -9.992 22.25 -8.266 1 92.56 118 LEU B CA 1
ATOM 2338 C C . LEU B 1 118 ? -11.031 21.156 -8.18 1 92.56 118 LEU B C 1
ATOM 2340 O O . LEU B 1 118 ? -11.703 20.844 -9.172 1 92.56 118 LEU B O 1
ATOM 2344 N N . LEU B 1 119 ? -11.172 20.625 -6.992 1 92.12 119 LEU B N 1
ATOM 2345 C CA . LEU B 1 119 ? -12.133 19.547 -6.797 1 92.12 119 LEU B CA 1
ATOM 2346 C C . LEU B 1 119 ? -13.539 20.109 -6.578 1 92.12 119 LEU B C 1
ATOM 2348 O O . LEU B 1 119 ? -14.508 19.359 -6.531 1 92.12 119 LEU B O 1
ATOM 2352 N N . GLY B 1 120 ? -13.641 21.359 -6.426 1 91.12 120 GLY B N 1
ATOM 2353 C CA . GLY B 1 120 ? -14.93 21.984 -6.211 1 91.12 120 GLY B CA 1
ATOM 2354 C C . GLY B 1 120 ? -15.492 21.734 -4.824 1 91.12 120 GLY B C 1
ATOM 2355 O O . GLY B 1 120 ? -16.719 21.734 -4.637 1 91.12 120 GLY B O 1
ATOM 2356 N N . LEU B 1 121 ? -14.703 21.547 -3.873 1 91.88 121 LEU B N 1
ATOM 2357 C CA . LEU B 1 121 ? -15.148 21.234 -2.52 1 91.88 121 LEU B CA 1
ATOM 2358 C C . LEU B 1 121 ? -15.398 22.516 -1.726 1 91.88 121 LEU B C 1
ATOM 2360 O O . LEU B 1 121 ? -14.664 23.484 -1.869 1 91.88 121 LEU B O 1
ATOM 2364 N N . GLU B 1 122 ? -16.453 22.484 -0.952 1 92.94 122 GLU B N 1
ATOM 2365 C CA . GLU B 1 122 ? -16.625 23.484 0.094 1 92.94 122 GLU B CA 1
ATOM 2366 C C . GLU B 1 122 ? -15.883 23.078 1.371 1 92.94 122 GLU B C 1
ATOM 2368 O O . GLU B 1 122 ? -16.125 22 1.91 1 92.94 122 GLU B O 1
ATOM 2373 N N . TYR B 1 123 ? -15.062 23.922 1.758 1 96.38 123 TYR B N 1
ATOM 2374 C CA . TYR B 1 123 ? -14.25 23.547 2.912 1 96.38 123 TYR B CA 1
ATOM 2375 C C . TYR B 1 123 ? -13.93 24.766 3.764 1 96.38 123 TYR B C 1
ATOM 2377 O O . TYR B 1 123 ? -14.133 25.906 3.332 1 96.38 123 TYR B O 1
ATOM 2385 N N . GLU B 1 124 ? -13.523 24.5 5.02 1 96.06 124 GLU B N 1
ATOM 2386 C CA . GLU B 1 124 ? -13.023 25.5 5.965 1 96.06 124 GLU B CA 1
ATOM 2387 C C . GLU B 1 124 ? -11.555 25.25 6.297 1 96.06 124 GLU B C 1
ATOM 2389 O O . GLU B 1 124 ? -11.172 24.125 6.637 1 96.06 124 GLU B O 1
ATOM 2394 N N . LEU B 1 125 ? -10.805 26.297 6.09 1 95.19 125 LEU B N 1
ATOM 2395 C CA . LEU B 1 125 ? -9.383 26.219 6.387 1 95.19 125 LEU B CA 1
ATOM 2396 C C . LEU B 1 125 ? -9.07 26.875 7.73 1 95.19 125 LEU B C 1
ATOM 2398 O O . LEU B 1 125 ? -9.391 28.047 7.949 1 95.19 125 LEU B O 1
ATOM 2402 N N . ASN B 1 126 ? -8.562 26.062 8.664 1 94.25 126 ASN B N 1
ATOM 2403 C CA . ASN B 1 126 ? -8.078 26.562 9.945 1 94.25 126 ASN B CA 1
ATOM 2404 C C . ASN B 1 126 ? -6.551 26.578 10 1 94.25 126 ASN B C 1
ATOM 2406 O O . ASN B 1 126 ? -5.918 25.516 10.008 1 94.25 126 ASN B O 1
ATOM 2410 N N . LEU B 1 127 ? -5.887 27.672 10.062 1 90.94 127 LEU B N 1
ATOM 2411 C CA . LEU B 1 127 ? -4.453 27.828 9.844 1 90.94 127 LEU B CA 1
ATOM 2412 C C . LEU B 1 127 ? -3.688 27.703 11.156 1 90.94 127 LEU B C 1
ATOM 2414 O O . LEU B 1 127 ? -2.457 27.625 11.156 1 90.94 127 LEU B O 1
ATOM 2418 N N . ALA B 1 128 ? -4.309 27.672 12.273 1 85.06 128 ALA B N 1
ATOM 2419 C CA . ALA B 1 128 ? -3.627 27.594 13.562 1 85.06 128 ALA B CA 1
ATOM 2420 C C . ALA B 1 128 ? -4.355 26.641 14.508 1 85.06 128 ALA B C 1
ATOM 2422 O O . ALA B 1 128 ? -5.168 27.078 15.328 1 85.06 128 ALA B O 1
ATOM 2423 N N . VAL B 1 129 ? -4.098 25.438 14.305 1 86.38 129 VAL B N 1
ATOM 2424 C CA . VAL B 1 129 ? -4.738 24.438 15.141 1 86.38 129 VAL B CA 1
ATOM 2425 C C . VAL B 1 129 ? -3.674 23.594 15.836 1 86.38 129 VAL B C 1
ATOM 2427 O O . VAL B 1 129 ? -2.625 23.297 15.258 1 86.38 129 VAL B O 1
ATOM 2430 N N . LYS B 1 130 ? -3.969 23.297 17.062 1 80.81 130 LYS B N 1
ATOM 2431 C CA . LYS B 1 130 ? -3.135 22.328 17.766 1 80.81 130 LYS B CA 1
ATOM 2432 C C . LYS B 1 130 ? -3.418 20.906 17.297 1 80.81 130 LYS B C 1
ATOM 2434 O O . LYS B 1 130 ? -4.559 20.438 17.359 1 80.81 130 LYS B O 1
ATOM 2439 N N . ARG B 1 131 ? -2.506 20.203 16.672 1 72.12 131 ARG B N 1
ATOM 2440 C CA . ARG B 1 131 ? -2.752 18.906 16.031 1 72.12 131 ARG B CA 1
ATOM 2441 C C . ARG B 1 131 ? -2.205 17.766 16.891 1 72.12 131 ARG B C 1
ATOM 2443 O O . ARG B 1 131 ? -2.375 16.594 16.547 1 72.12 131 ARG B O 1
ATOM 2450 N N . GLY B 1 132 ? -1.771 17.969 17.984 1 71.75 132 GLY B N 1
ATOM 2451 C CA . GLY B 1 132 ? -1.301 16.938 18.891 1 71.75 132 GLY B CA 1
ATOM 2452 C C . GLY B 1 132 ? -0.011 16.281 18.422 1 71.75 132 GLY B C 1
ATOM 2453 O O . GLY B 1 132 ? 0.518 15.391 19.094 1 71.75 132 GLY B O 1
ATOM 2454 N N . LEU B 1 133 ? 0.447 16.531 17.219 1 76.69 133 LEU B N 1
ATOM 2455 C CA . LEU B 1 133 ? 1.743 16.016 16.781 1 76.69 133 LEU B CA 1
ATOM 2456 C C . LEU B 1 133 ? 2.867 16.953 17.219 1 76.69 133 LEU B C 1
ATOM 2458 O O . LEU B 1 133 ? 2.832 18.156 16.953 1 76.69 133 LEU B O 1
ATOM 2462 N N . SER B 1 134 ? 3.844 16.359 17.797 1 79.56 134 SER B N 1
ATOM 2463 C CA . SER B 1 134 ? 4.855 17.141 18.484 1 79.56 134 SER B CA 1
ATOM 2464 C C . SER B 1 134 ? 5.867 17.734 17.516 1 79.56 134 SER B C 1
ATOM 2466 O O . SER B 1 134 ? 6.617 18.641 17.875 1 79.56 134 SER B O 1
ATOM 2468 N N . TYR B 1 135 ? 5.828 17.234 16.219 1 84.88 135 TYR B N 1
ATOM 2469 C CA . TYR B 1 135 ? 6.887 17.703 15.32 1 84.88 135 TYR B CA 1
ATOM 2470 C C . TYR B 1 135 ? 6.516 19.031 14.672 1 84.88 135 TYR B C 1
ATOM 2472 O O . TYR B 1 135 ? 7.363 19.688 14.062 1 84.88 135 TYR B O 1
ATOM 2480 N N . TYR B 1 136 ? 5.344 19.469 14.836 1 89.06 136 TYR B N 1
ATOM 2481 C CA . TYR B 1 136 ? 4.988 20.75 14.25 1 89.06 136 TYR B CA 1
ATOM 2482 C C . TYR B 1 136 ? 5.621 21.891 15.031 1 89.06 136 TYR B C 1
ATOM 2484 O O . TYR B 1 136 ? 5.613 21.891 16.266 1 89.06 136 TYR B O 1
ATOM 2492 N N . LEU B 1 137 ? 6.078 22.812 14.25 1 90.75 137 LEU B N 1
ATOM 2493 C CA . LEU B 1 137 ? 6.715 23.969 14.867 1 90.75 137 LEU B CA 1
ATOM 2494 C C . LEU B 1 137 ? 5.703 24.781 15.664 1 90.75 137 LEU B C 1
ATOM 2496 O O . LEU B 1 137 ? 4.605 25.062 15.18 1 90.75 137 LEU B O 1
ATOM 2500 N N . GLU B 1 138 ? 6.074 25.078 16.953 1 84.38 138 GLU B N 1
ATOM 2501 C CA . GLU B 1 138 ? 5.27 25.859 17.891 1 84.38 138 GLU B CA 1
ATOM 2502 C C . GLU B 1 138 ? 3.947 25.156 18.203 1 84.38 138 GLU B C 1
ATOM 2504 O O . GLU B 1 138 ? 3.004 25.797 18.688 1 84.38 138 GLU B O 1
ATOM 2509 N N . GLY B 1 139 ? 3.84 23.953 17.766 1 80.69 139 GLY B N 1
ATOM 2510 C CA . GLY B 1 139 ? 2.662 23.156 18.047 1 80.69 139 GLY B CA 1
ATOM 2511 C C . GLY B 1 139 ? 1.479 23.5 17.172 1 80.69 139 GLY B C 1
ATOM 2512 O O . GLY B 1 139 ? 0.344 23.125 17.469 1 80.69 139 GLY B O 1
ATOM 2513 N N . ASN B 1 140 ? 1.829 24.266 16.109 1 84.81 140 ASN B N 1
ATOM 2514 C CA . ASN B 1 140 ? 0.732 24.734 15.266 1 84.81 140 ASN B CA 1
ATOM 2515 C C . ASN B 1 140 ? 0.752 24.078 13.891 1 84.81 140 ASN B C 1
ATOM 2517 O O . ASN B 1 140 ? 1.805 23.984 13.258 1 84.81 140 ASN B O 1
ATOM 2521 N N . GLY B 1 141 ? -0.391 23.438 13.586 1 91.75 141 GLY B N 1
ATOM 2522 C CA . GLY B 1 141 ? -0.645 22.969 12.227 1 91.75 141 GLY B CA 1
ATOM 2523 C C . GLY B 1 141 ? -1.886 23.594 11.609 1 91.75 141 GLY B C 1
ATOM 2524 O O . GLY B 1 141 ? -2.387 24.609 12.094 1 91.75 141 GLY B O 1
ATOM 2525 N N . PHE B 1 142 ? -2.174 23.203 10.484 1 95.31 142 PHE B N 1
ATOM 2526 C CA . PHE B 1 142 ? -3.434 23.641 9.883 1 95.31 142 PHE B CA 1
ATOM 2527 C C . PHE B 1 142 ? -4.301 22.422 9.539 1 95.31 142 PHE B C 1
ATOM 2529 O O . PHE B 1 142 ? -3.809 21.297 9.484 1 95.31 142 PHE B O 1
ATOM 2536 N N . GLU B 1 143 ? -5.586 22.688 9.398 1 95.62 143 GLU B N 1
ATOM 2537 C CA . GLU B 1 143 ? -6.52 21.641 9.016 1 95.62 143 GLU B CA 1
ATOM 2538 C C . GLU B 1 143 ? -7.582 22.156 8.055 1 95.62 143 GLU B C 1
ATOM 2540 O O . GLU B 1 143 ? -7.848 23.359 8.008 1 95.62 143 GLU B O 1
ATOM 2545 N N . VAL B 1 144 ? -8.047 21.281 7.336 1 96.31 144 VAL B N 1
ATOM 2546 C CA . VAL B 1 144 ? -9.18 21.562 6.465 1 96.31 144 VAL B CA 1
ATOM 2547 C C . VAL B 1 144 ? -10.367 20.688 6.867 1 96.31 144 VAL B C 1
ATOM 2549 O O . VAL B 1 144 ? -10.219 19.484 7.066 1 96.31 144 VAL B O 1
ATOM 2552 N N . ARG B 1 145 ? -11.453 21.359 6.996 1 95.44 145 ARG B N 1
ATOM 2553 C CA . ARG B 1 145 ? -12.68 20.656 7.359 1 95.44 145 ARG B CA 1
ATOM 2554 C C . ARG B 1 145 ? -13.734 20.797 6.266 1 95.44 145 ARG B C 1
ATOM 2556 O O . ARG B 1 145 ? -13.852 21.844 5.633 1 95.44 145 ARG B O 1
ATOM 2563 N N . CYS B 1 146 ? -14.422 19.766 6.105 1 94.38 146 CYS B N 1
ATOM 2564 C CA . CYS B 1 146 ? -15.578 19.766 5.211 1 94.38 146 CYS B CA 1
ATOM 2565 C C . CYS B 1 146 ? -16.875 19.547 5.984 1 94.38 146 CYS B C 1
ATOM 2567 O O . CYS B 1 146 ? -17.203 18.406 6.336 1 94.38 146 CYS B O 1
ATOM 2569 N N . PRO B 1 147 ? -17.625 20.578 6.125 1 91.38 147 PRO B N 1
ATOM 2570 C CA . PRO B 1 147 ? -18.828 20.516 6.977 1 91.38 147 PRO B CA 1
ATOM 2571 C C . PRO B 1 147 ? -19.812 19.438 6.52 1 91.38 147 PRO B C 1
ATOM 2573 O O . PRO B 1 147 ? -20.531 18.859 7.344 1 91.38 147 PRO B O 1
ATOM 2576 N N . VAL B 1 148 ? -19.859 19.141 5.301 1 90.06 148 VAL B N 1
ATOM 2577 C CA . VAL B 1 148 ? -20.828 18.203 4.75 1 90.06 148 VAL B CA 1
ATOM 2578 C C . VAL B 1 148 ? -20.625 16.828 5.387 1 90.06 148 VAL B C 1
ATOM 2580 O O . VAL B 1 148 ? -21.547 16 5.383 1 90.06 148 VAL B O 1
ATOM 2583 N N . LEU B 1 149 ? -19.469 16.516 5.988 1 88.44 149 LEU B N 1
ATOM 2584 C CA . LEU B 1 149 ? -19.141 15.211 6.527 1 88.44 149 LEU B CA 1
ATOM 2585 C C . LEU B 1 149 ? -19.703 15.047 7.941 1 88.44 149 LEU B C 1
ATOM 2587 O O . LEU B 1 149 ? -19.719 13.938 8.477 1 88.44 149 LEU B O 1
ATOM 2591 N N . GLY B 1 150 ? -20.156 16.016 8.523 1 83.19 150 GLY B N 1
ATOM 2592 C CA . GLY B 1 150 ? -20.75 15.914 9.844 1 83.19 150 GLY B CA 1
ATOM 2593 C C . GLY B 1 150 ? -19.734 15.922 10.961 1 83.19 150 GLY B C 1
ATOM 2594 O O . GLY B 1 150 ? -18.906 16.828 11.047 1 83.19 150 GLY B O 1
ATOM 2595 N N . ALA B 1 151 ? -19.656 14.891 11.883 1 76.88 151 ALA B N 1
ATOM 2596 C CA . ALA B 1 151 ? -18.859 14.859 13.102 1 76.88 151 ALA B CA 1
ATOM 2597 C C . ALA B 1 151 ? -17.375 14.719 12.773 1 76.88 151 ALA B C 1
ATOM 2599 O O . ALA B 1 151 ? -16.531 15.406 13.359 1 76.88 151 ALA B O 1
ATOM 2600 N N . GLN B 1 152 ? -17.016 13.914 11.82 1 81.44 152 GLN B N 1
ATOM 2601 C CA . GLN B 1 152 ? -15.625 13.719 11.445 1 81.44 152 GLN B CA 1
ATOM 2602 C C . GLN B 1 152 ? -15.289 14.461 10.156 1 81.44 152 GLN B C 1
ATOM 2604 O O . GLN B 1 152 ? -15.047 13.844 9.117 1 81.44 152 GLN B O 1
ATOM 2609 N N . GLN B 1 153 ? -15.055 15.781 10.383 1 89.38 153 GLN B N 1
ATOM 2610 C CA . GLN B 1 153 ? -15.078 16.641 9.203 1 89.38 153 GLN B CA 1
ATOM 2611 C C . GLN B 1 153 ? -13.672 16.953 8.719 1 89.38 153 GLN B C 1
ATOM 2613 O O . GLN B 1 153 ? -13.492 17.578 7.676 1 89.38 153 GLN B O 1
ATOM 2618 N N . GLN B 1 154 ? -12.695 16.578 9.555 1 91.25 154 GLN B N 1
ATOM 2619 C CA . GLN B 1 154 ? -11.336 16.906 9.133 1 91.25 154 GLN B CA 1
ATOM 2620 C C . GLN B 1 154 ? -10.898 16.031 7.969 1 91.25 154 GLN B C 1
ATOM 2622 O O . GLN B 1 154 ? -10.93 14.797 8.062 1 91.25 154 GLN B O 1
ATOM 2627 N N . VAL B 1 155 ? -10.398 16.672 6.844 1 94.44 155 VAL B N 1
ATOM 2628 C CA . VAL B 1 155 ? -10 15.93 5.656 1 94.44 155 VAL B CA 1
ATOM 2629 C C . VAL B 1 155 ? -8.508 16.109 5.398 1 94.44 155 VAL B C 1
ATOM 2631 O O . VAL B 1 155 ? -7.871 15.281 4.758 1 94.44 155 VAL B O 1
ATOM 2634 N N . VAL B 1 156 ? -8.008 17.25 5.867 1 96.44 156 VAL B N 1
ATOM 2635 C CA . VAL B 1 156 ? -6.598 17.547 5.68 1 96.44 156 VAL B CA 1
ATOM 2636 C C . VAL B 1 156 ? -5.969 17.938 7.02 1 96.44 156 VAL B C 1
ATOM 2638 O O . VAL B 1 156 ? -6.602 18.609 7.836 1 96.44 156 VAL B O 1
ATOM 2641 N N . GLY B 1 157 ? -4.746 17.531 7.191 1 95 157 GLY B N 1
ATOM 2642 C CA . GLY B 1 157 ? -3.871 18.031 8.242 1 95 157 GLY B CA 1
ATOM 2643 C C . GLY B 1 157 ? -2.463 18.328 7.758 1 95 157 GLY B C 1
ATOM 2644 O O . GLY B 1 157 ? -1.918 17.578 6.938 1 95 157 GLY B O 1
ATOM 2645 N N . GLY B 1 158 ? -1.913 19.391 8.25 1 96.12 158 GLY B N 1
ATOM 2646 C CA . GLY B 1 158 ? -0.568 19.766 7.848 1 96.12 158 GLY B CA 1
ATOM 2647 C C . GLY B 1 158 ? 0.068 20.797 8.781 1 96.12 158 GLY B C 1
ATOM 2648 O O . GLY B 1 158 ? -0.508 21.141 9.812 1 96.12 158 GLY B O 1
ATOM 2649 N N . GLY B 1 159 ? 1.278 21.156 8.359 1 96.06 159 GLY B N 1
ATOM 2650 C CA . GLY B 1 159 ? 2.014 22.125 9.156 1 96.06 159 GLY B CA 1
ATOM 2651 C C . GLY B 1 159 ? 3.494 22.172 8.82 1 96.06 159 GLY B C 1
ATOM 2652 O O . GLY B 1 159 ? 3.959 21.438 7.941 1 96.06 159 GLY B O 1
ATOM 2653 N N . ALA B 1 160 ? 4.109 23.125 9.57 1 96.56 160 ALA B N 1
ATOM 2654 C CA . ALA B 1 160 ? 5.559 23.234 9.445 1 96.56 160 ALA B CA 1
ATOM 2655 C C . ALA B 1 160 ? 6.273 22.406 10.508 1 96.56 160 ALA B C 1
ATOM 2657 O O . ALA B 1 160 ? 5.805 22.312 11.641 1 96.56 160 ALA B O 1
ATOM 2658 N N . TYR B 1 161 ? 7.332 21.781 10.133 1 95.94 161 TYR B N 1
ATOM 2659 C CA . TYR B 1 161 ? 8.25 21.078 11.016 1 95.94 161 TYR B CA 1
ATOM 2660 C C . TYR B 1 161 ? 9.695 21.469 10.727 1 95.94 161 TYR B C 1
ATOM 2662 O O . TYR B 1 161 ? 9.961 22.266 9.836 1 95.94 161 TYR B O 1
ATOM 2670 N N . ARG B 1 162 ? 10.617 21.016 11.461 1 95 162 ARG B N 1
ATOM 2671 C CA . ARG B 1 162 ? 12 21.469 11.422 1 95 162 ARG B CA 1
ATOM 2672 C C . ARG B 1 162 ? 12.578 21.359 10.016 1 95 162 ARG B C 1
ATOM 2674 O O . ARG B 1 162 ? 13.297 22.234 9.555 1 95 162 ARG B O 1
ATOM 2681 N N . GLU B 1 163 ? 12.227 20.281 9.281 1 97.56 163 GLU B N 1
ATOM 2682 C CA . GLU B 1 163 ? 12.836 19.969 7.992 1 97.56 163 GLU B CA 1
ATOM 2683 C C . GLU B 1 163 ? 12.031 20.578 6.844 1 97.56 163 GLU B C 1
ATOM 2685 O O . GLU B 1 163 ? 12.414 20.453 5.68 1 97.56 163 GLU B O 1
ATOM 2690 N N . GLY B 1 164 ? 10.938 21.219 7.105 1 97.88 164 GLY B N 1
ATOM 2691 C CA . GLY B 1 164 ? 10.102 21.75 6.047 1 97.88 164 GLY B CA 1
ATOM 2692 C C . GLY B 1 164 ? 8.648 21.922 6.457 1 97.88 164 GLY B C 1
ATOM 2693 O O . GLY B 1 164 ? 8.359 22.422 7.539 1 97.88 164 GLY B O 1
ATOM 2694 N N . ALA B 1 165 ? 7.77 21.578 5.539 1 97.88 165 ALA B N 1
ATOM 2695 C CA . ALA B 1 165 ? 6.332 21.641 5.777 1 97.88 165 ALA B CA 1
ATOM 2696 C C . ALA B 1 165 ? 5.578 20.734 4.801 1 97.88 165 ALA B C 1
ATOM 2698 O O . ALA B 1 165 ? 6.113 20.375 3.75 1 97.88 165 ALA B O 1
ATOM 2699 N N . GLY B 1 166 ? 4.395 20.391 5.191 1 97.5 166 GLY B N 1
ATOM 2700 C CA . GLY B 1 166 ? 3.584 19.578 4.305 1 97.5 166 GLY B CA 1
ATOM 2701 C C . GLY B 1 166 ? 2.184 19.328 4.84 1 97.5 166 GLY B C 1
ATOM 2702 O O . GLY B 1 166 ? 1.747 19.984 5.781 1 97.5 166 GLY B O 1
ATOM 2703 N N . PHE B 1 167 ? 1.486 18.484 4.117 1 97.81 167 PHE B N 1
ATOM 2704 C CA . PHE B 1 167 ? 0.146 18.094 4.539 1 97.81 167 PHE B CA 1
ATOM 2705 C C . PHE B 1 167 ? -0.187 16.688 4.051 1 97.81 167 PHE B C 1
ATOM 2707 O O . PHE B 1 167 ? 0.479 16.156 3.154 1 97.81 167 PHE B O 1
ATOM 2714 N N . GLY B 1 168 ? -1.115 16.094 4.73 1 96.88 168 GLY B N 1
ATOM 2715 C CA . GLY B 1 168 ? -1.722 14.836 4.344 1 96.88 168 GLY B CA 1
ATOM 2716 C C . GLY B 1 168 ? -3.232 14.906 4.227 1 96.88 168 GLY B C 1
ATOM 2717 O O . GLY B 1 168 ? -3.889 15.602 5.008 1 96.88 168 GLY B O 1
ATOM 2718 N N . ILE B 1 169 ? -3.756 14.219 3.256 1 96.69 169 ILE B N 1
ATOM 2719 C CA . ILE B 1 169 ? -5.188 14.125 2.996 1 96.69 169 ILE B CA 1
ATOM 2720 C C . ILE B 1 169 ? -5.645 12.68 3.154 1 96.69 169 ILE B C 1
ATOM 2722 O O . ILE B 1 169 ? -5.059 11.766 2.564 1 96.69 169 ILE B O 1
ATOM 2726 N N . GLY B 1 170 ? -6.664 12.469 3.986 1 94.88 170 GLY B N 1
ATOM 2727 C CA . GLY B 1 170 ? -7.324 11.172 3.955 1 94.88 170 GLY B CA 1
ATOM 2728 C C . GLY B 1 170 ? -8.195 10.977 2.727 1 94.88 170 GLY B C 1
ATOM 2729 O O . GLY B 1 170 ? -9.242 11.609 2.596 1 94.88 170 GLY B O 1
ATOM 2730 N N . LEU B 1 171 ? -7.824 10.133 1.904 1 93.81 171 LEU B N 1
ATOM 2731 C CA . LEU B 1 171 ? -8.492 10.016 0.611 1 93.81 171 LEU B CA 1
ATOM 2732 C C . LEU B 1 171 ? -9.922 9.5 0.78 1 93.81 171 LEU B C 1
ATOM 2734 O O . LEU B 1 171 ? -10.828 9.945 0.072 1 93.81 171 LEU B O 1
ATOM 2738 N N . GLU B 1 172 ? -10.141 8.531 1.62 1 90.94 172 GLU B N 1
ATOM 2739 C CA . GLU B 1 172 ? -11.484 8 1.85 1 90.94 172 GLU B CA 1
ATOM 2740 C C . GLU B 1 172 ? -12.445 9.109 2.275 1 90.94 172 GLU B C 1
ATOM 2742 O O . GLU B 1 172 ? -13.562 9.195 1.763 1 90.94 172 GLU B O 1
ATOM 2747 N N . ARG B 1 173 ? -11.969 9.953 3.1 1 89.44 173 ARG B N 1
ATOM 2748 C CA . ARG B 1 173 ? -12.812 11.047 3.561 1 89.44 173 ARG B CA 1
ATOM 2749 C C . ARG B 1 173 ? -13.016 12.078 2.457 1 89.44 173 ARG B C 1
ATOM 2751 O O . ARG B 1 173 ? -14.094 12.68 2.35 1 89.44 173 ARG B O 1
ATOM 2758 N N . LEU B 1 174 ? -12.023 12.336 1.752 1 91.88 174 LEU B N 1
ATOM 2759 C CA . LEU B 1 174 ? -12.117 13.281 0.649 1 91.88 174 LEU B CA 1
ATOM 2760 C C . LEU B 1 174 ? -13.164 12.828 -0.368 1 91.88 174 LEU B C 1
ATOM 2762 O O . LEU B 1 174 ? -13.961 13.641 -0.846 1 91.88 174 LEU B O 1
ATOM 2766 N N . VAL B 1 175 ? -13.094 11.578 -0.735 1 90.19 175 VAL B N 1
ATOM 2767 C CA . VAL B 1 175 ? -14.039 11.016 -1.689 1 90.19 175 VAL B CA 1
ATOM 2768 C C . VAL B 1 175 ? -15.461 11.133 -1.14 1 90.19 175 VAL B C 1
ATOM 2770 O O . VAL B 1 175 ? -16.375 11.531 -1.859 1 90.19 175 VAL B O 1
ATOM 2773 N N . LEU B 1 176 ? -15.594 10.797 0.1 1 88 176 LEU B N 1
ATOM 2774 C CA . LEU B 1 176 ? -16.891 10.922 0.746 1 88 176 LEU B CA 1
ATOM 2775 C C . LEU B 1 176 ? -17.391 12.367 0.675 1 88 176 LEU B C 1
ATOM 2777 O O . LEU B 1 176 ? -18.562 12.602 0.342 1 88 176 LEU B O 1
ATOM 2781 N N . ALA B 1 177 ? -16.562 13.32 0.96 1 90.62 177 ALA B N 1
ATOM 2782 C CA . ALA B 1 177 ? -16.922 14.742 0.911 1 90.62 177 ALA B CA 1
ATOM 2783 C C . ALA B 1 177 ? -17.312 15.156 -0.502 1 90.62 177 ALA B C 1
ATOM 2785 O O . ALA B 1 177 ? -18.281 15.906 -0.688 1 90.62 177 ALA B O 1
ATOM 2786 N N . SER B 1 178 ? -16.578 14.672 -1.469 1 89.19 178 SER B N 1
ATOM 2787 C CA . SER B 1 178 ? -16.828 15.008 -2.865 1 89.19 178 SER B CA 1
ATOM 2788 C C . SER B 1 178 ? -18.172 14.445 -3.328 1 89.19 178 SER B C 1
ATOM 2790 O O . SER B 1 178 ? -18.906 15.109 -4.059 1 89.19 178 SER B O 1
ATOM 2792 N N . GLU B 1 179 ? -18.453 13.258 -2.943 1 86.88 179 GLU B N 1
ATOM 2793 C CA . GLU B 1 179 ? -19.719 12.617 -3.316 1 86.88 179 GLU B CA 1
ATOM 2794 C C . GLU B 1 179 ? -20.906 13.344 -2.699 1 86.88 179 GLU B C 1
ATOM 2796 O O . GLU B 1 179 ? -21.938 13.523 -3.352 1 86.88 179 GLU B O 1
ATOM 2801 N N . MET B 1 180 ? -20.766 13.805 -1.52 1 84.19 180 MET B N 1
ATOM 2802 C CA . MET B 1 180 ? -21.844 14.5 -0.819 1 84.19 180 MET B CA 1
ATOM 2803 C C . MET B 1 180 ? -22.047 15.906 -1.387 1 84.19 180 MET B C 1
ATOM 2805 O O . MET B 1 180 ? -23.156 16.438 -1.35 1 84.19 180 MET B O 1
ATOM 2809 N N . THR B 1 181 ? -20.953 16.469 -1.853 1 80.38 181 THR B N 1
ATOM 2810 C CA . THR B 1 181 ? -21.031 17.797 -2.453 1 80.38 181 THR B CA 1
ATOM 2811 C C . THR B 1 181 ? -21.719 17.734 -3.812 1 80.38 181 THR B C 1
ATOM 2813 O O . THR B 1 181 ? -22.484 18.625 -4.16 1 80.38 181 THR B O 1
ATOM 2816 N N . ARG B 1 182 ? -21.406 16.672 -4.59 1 77.31 182 ARG B N 1
ATOM 2817 C CA . ARG B 1 182 ? -22.031 16.531 -5.902 1 77.31 182 ARG B CA 1
ATOM 2818 C C . ARG B 1 182 ? -23.516 16.172 -5.773 1 77.31 182 ARG B C 1
ATOM 2820 O O . ARG B 1 182 ? -24.297 16.469 -6.668 1 77.31 182 ARG B O 1
ATOM 2827 N N . SER B 1 183 ? -23.828 15.469 -4.785 1 69.75 183 SER B N 1
ATOM 2828 C CA . SER B 1 183 ? -25.219 15.086 -4.59 1 69.75 183 SER B CA 1
ATOM 2829 C C . SER B 1 183 ? -26.062 16.266 -4.113 1 69.75 183 SER B C 1
ATOM 2831 O O . SER B 1 183 ? -27.297 16.203 -4.117 1 69.75 183 SER B O 1
ATOM 2833 N N . LEU B 1 184 ? -25.453 17.297 -3.734 1 56.41 184 LEU B N 1
ATOM 2834 C CA . LEU B 1 184 ? -26.188 18.5 -3.365 1 56.41 184 LEU B CA 1
ATOM 2835 C C . LEU B 1 184 ? -26.344 19.422 -4.566 1 56.41 184 LEU B C 1
ATOM 2837 O O . LEU B 1 184 ? -27.375 20.062 -4.73 1 56.41 184 LEU B O 1
#

Nearest PDB structures (foldseek):
  1wu7-assembly1_B  TM=8.306E-01  e=5.229E-12  Thermoplasma acidophilum
  5k1x-assembly1_A-2  TM=7.352E-01  e=7.751E-12  Methanosarcina mazei
  6ftt-assembly1_D  TM=7.722E-01  e=3.675E-08  Psychrobacter arcticus 273-4
  5m8h-assembly1_A  TM=7.554E-01  e=1.121E-07  Psychrobacter arcticus 273-4
  6fu7-assembly1_B-2  TM=7.423E-01  e=1.895E-07  Psychrobacter arcticus 273-4

Organism: NCBI:txid47879

Foldseek 3Di:
DCPVAAEDDADQKDALVLCCVFQPQAPQNVFWQWDADPVRGIMTGAQDGQSVCVVCLCVQCPPHQKHKYWYKDWHATNDDDDQLRDRIFIKTKMWMFHQCQVVLQVVQVVVVVVVCVVLVFDKDKAAFDQPSGPQAPVSGKIWIFGPLLPPPTTFKIWHTGNRHIMMIGTPSNVVVRSVSVVVD/DCPVAAEDDADQKDQPVLCCVFQNQAPQNVFWQWDADPVRGIMTGAQDGQSVCVVCLCVQCPPHQKHKYWYKDWHATNDDDDQLRDRIFIKTKMWMFHQDQVVLQVVQVVVVVVVCVVLVFDKDKAAFDQPSGPQAPVSGKIWIFGPLLPPPTTFKIWHTGNRHIMMIGGVSNVVVRSVSVVVD

Radius of gyration: 22.35 Å; Cα contacts (8 Å, |Δi|>4): 762; chains: 2; bounding box: 49×61×48 Å